Protein AF-A0A235BU46-F1 (afdb_monomer_lite)

InterPro domains:
  IPR017896 4Fe-4S ferredoxin-type, iron-sulphur binding domain [PF12801] (76-110)
  IPR017896 4Fe-4S ferredoxin-type, iron-sulphur binding domain [PF12801] (277-304)

Sequence (315 aa):
MGKRGIAPYRIGQIISTVLLNSYILAYVQGKVLYQGFFKHIPQPVLNCYGGPLAVFACPMGSFQQIIGTHHVPWLVIGMFVVIGAFIGRTTCAWVCPFGLLQDLLQKIPLGPRAKNKKWISFGTITGIAMVALVLLITLVNLAWWKVFLFGCLPFTLLVLYIVIKGKMDMPKRVWGGGFLVAVGLAVFVWAKFGTDYGVVAGVFGMVTLGLTGRKLAAIIGAEAAFFLGMLGPSFNIGPFSGAVLGLLMATIAFGLVVLFDRVIKVSLPSNYLKFFFLILVVCIVAYKTTEPWFCKICPAGTLGAGIPLVLWDPL

Secondary structure (DSSP, 8-state):
----PPPHHHHHHHHHHHHHT--THHHHTT-SS--SGGGGSB-SS---TT-TT--SBPHHHHHHHHHHTT---HHHHHHHHHHHHHTTTHHHHHT-HHHHHHHHHHHS---GGGGT-HHHHHHHHHHHHHHHHHHHHHHHT--HHHHIIIIIHHHHHHHHHHHHH------SEEEHHHHHHHHHHHHHHHHHH-HHHHHHHHHHHHHHHHHH-HHHHHHHHHHHHHHHHHSSS---BTTB-HHHHHHHHHHHHHHHHIIIIIIS--EEEGGGHHHHHIIIIIIIIHHHH-S-HHHHHSHHHIIIIIHHHHHH---

pLDDT: mean 74.74, std 12.16, range [38.5, 91.56]

Organism: NCBI:txid1973747

Structure (mmCIF, N/CA/C/O backbone):
data_AF-A0A235BU46-F1
#
_entry.id   AF-A0A235BU46-F1
#
loop_
_atom_site.group_PDB
_atom_site.id
_atom_site.type_symbol
_atom_site.label_atom_id
_atom_site.label_alt_id
_atom_site.label_comp_id
_atom_site.label_asym_id
_atom_site.label_entity_id
_atom_site.label_seq_id
_atom_site.pdbx_PDB_ins_code
_atom_site.Cartn_x
_atom_site.Cartn_y
_atom_site.Cartn_z
_atom_site.occupancy
_atom_site.B_iso_or_equiv
_atom_site.auth_seq_id
_atom_site.auth_comp_id
_atom_site.auth_asym_id
_atom_site.auth_atom_id
_atom_site.pdbx_PDB_model_num
ATOM 1 N N . MET A 1 1 ? -17.282 -38.040 -0.490 1.00 43.97 1 MET A N 1
ATOM 2 C CA . MET A 1 1 ? -16.885 -36.643 -0.791 1.00 43.97 1 MET A CA 1
ATOM 3 C C . MET A 1 1 ? -16.865 -36.477 -2.305 1.00 43.97 1 MET A C 1
ATOM 5 O O . MET A 1 1 ? -15.938 -36.955 -2.941 1.00 43.97 1 MET A O 1
ATOM 9 N N . GLY A 1 2 ? -17.923 -35.914 -2.900 1.00 43.81 2 GLY A N 1
ATOM 10 C CA . GLY A 1 2 ? -18.004 -35.749 -4.357 1.00 43.81 2 GLY A CA 1
ATOM 11 C C . GLY A 1 2 ? -16.884 -34.842 -4.870 1.00 43.81 2 GLY A C 1
ATOM 12 O O . GLY A 1 2 ? -16.626 -33.796 -4.268 1.00 43.81 2 GLY A O 1
ATOM 13 N N . LYS A 1 3 ? -16.205 -35.252 -5.950 1.00 48.22 3 LYS A N 1
ATOM 14 C CA . LYS A 1 3 ? -15.181 -34.451 -6.635 1.00 48.22 3 LYS A CA 1
ATOM 15 C C . LYS A 1 3 ? -15.815 -33.117 -7.046 1.00 48.22 3 LYS A C 1
ATOM 17 O O . LYS A 1 3 ? -16.563 -33.057 -8.015 1.00 48.22 3 LYS A O 1
ATOM 22 N N . ARG A 1 4 ? -15.563 -32.046 -6.287 1.00 59.38 4 ARG A N 1
ATOM 23 C CA . ARG A 1 4 ? -15.969 -30.694 -6.689 1.00 59.38 4 ARG A CA 1
ATOM 24 C C . ARG A 1 4 ? -15.128 -30.325 -7.907 1.00 59.38 4 ARG A C 1
ATOM 26 O O . ARG A 1 4 ? -13.931 -30.086 -7.760 1.00 59.38 4 ARG A O 1
ATOM 33 N N . GLY A 1 5 ? -15.745 -30.327 -9.089 1.00 63.16 5 GLY A N 1
ATOM 34 C CA . GLY A 1 5 ? -15.114 -29.865 -10.322 1.00 63.16 5 GLY A CA 1
ATOM 35 C C . GLY A 1 5 ? -14.507 -28.471 -10.144 1.00 63.16 5 GLY A C 1
ATOM 36 O O . GLY A 1 5 ? -14.986 -27.654 -9.350 1.00 63.16 5 GLY A O 1
ATOM 37 N N . ILE A 1 6 ? -13.407 -28.210 -10.847 1.00 68.44 6 ILE A N 1
ATOM 38 C CA . ILE A 1 6 ? -12.784 -26.887 -10.858 1.00 68.44 6 ILE A CA 1
ATOM 39 C C . ILE A 1 6 ? -13.762 -25.939 -11.555 1.00 68.44 6 ILE A C 1
ATOM 41 O O . ILE A 1 6 ? -14.153 -26.177 -12.691 1.00 68.44 6 ILE A O 1
ATOM 45 N N . ALA A 1 7 ? -14.187 -24.881 -10.863 1.00 76.62 7 ALA A N 1
ATOM 46 C CA . ALA A 1 7 ? -15.079 -23.892 -11.451 1.00 76.62 7 ALA A CA 1
ATOM 47 C C . ALA A 1 7 ? -14.408 -23.216 -12.669 1.00 76.62 7 ALA A C 1
ATOM 49 O O . ALA A 1 7 ? -13.215 -22.913 -12.595 1.00 76.62 7 ALA A O 1
ATOM 50 N N . PRO A 1 8 ? -15.146 -22.943 -13.759 1.00 77.62 8 PRO A N 1
ATOM 51 C CA . PRO A 1 8 ? -14.575 -22.509 -15.039 1.00 77.62 8 PRO A CA 1
ATOM 52 C C . PRO A 1 8 ? -13.755 -21.212 -14.945 1.00 77.62 8 PRO A C 1
ATOM 54 O O . PRO A 1 8 ? -12.710 -21.097 -15.578 1.00 77.62 8 PRO A O 1
ATOM 57 N N . TYR A 1 9 ? -14.141 -20.279 -14.071 1.00 80.50 9 TYR A N 1
ATOM 58 C CA . TYR A 1 9 ? -13.387 -19.042 -13.842 1.00 80.50 9 TYR A CA 1
ATOM 59 C C . TYR A 1 9 ? -11.979 -19.280 -13.272 1.00 80.50 9 TYR A C 1
ATOM 61 O O . TYR A 1 9 ? -11.064 -18.513 -13.557 1.00 80.50 9 TYR A O 1
ATOM 69 N N . ARG A 1 10 ? -11.764 -20.375 -12.527 1.00 81.88 10 ARG A N 1
ATOM 70 C CA . ARG A 1 10 ? -10.435 -20.737 -12.004 1.00 81.88 10 ARG A CA 1
ATOM 71 C C . ARG A 1 10 ? -9.502 -21.232 -13.098 1.00 81.88 10 ARG A C 1
ATOM 73 O O . ARG A 1 10 ? -8.300 -21.025 -13.005 1.00 81.88 10 ARG A O 1
ATOM 80 N N . ILE A 1 11 ? -10.047 -21.881 -14.126 1.00 83.62 11 ILE A N 1
ATOM 81 C CA . ILE A 1 11 ? -9.264 -22.302 -15.292 1.00 83.62 11 ILE A CA 1
ATOM 82 C C . ILE A 1 11 ? -8.762 -21.050 -16.018 1.00 83.62 11 ILE A C 1
ATOM 84 O O . ILE A 1 11 ? -7.566 -20.939 -16.276 1.00 83.62 11 ILE A O 1
ATOM 88 N N . GLY A 1 12 ? -9.646 -20.066 -16.230 1.00 85.06 12 GLY A N 1
ATOM 89 C CA . GLY A 1 12 ? -9.276 -18.755 -16.775 1.00 85.06 12 GLY A CA 1
ATOM 90 C C . GLY A 1 12 ? -8.194 -18.051 -15.952 1.00 85.06 12 GLY A C 1
ATOM 91 O O . GLY A 1 12 ? -7.191 -17.611 -16.508 1.00 85.06 12 GLY A O 1
ATOM 92 N N . GLN A 1 13 ? -8.335 -18.035 -14.623 1.00 85.31 13 GLN A N 1
ATOM 93 C CA . GLN A 1 13 ? -7.345 -17.446 -13.719 1.00 85.31 13 GLN A CA 1
ATOM 94 C C . GLN A 1 13 ? -5.970 -18.119 -13.826 1.00 85.31 13 GLN A C 1
ATOM 96 O O . GLN A 1 13 ? -4.956 -17.424 -13.854 1.00 85.31 13 GLN A O 1
ATOM 101 N N . ILE A 1 14 ? -5.918 -19.455 -13.876 1.00 85.94 14 ILE A N 1
ATOM 102 C CA . ILE A 1 14 ? -4.661 -20.209 -13.991 1.00 85.94 14 ILE A CA 1
ATOM 103 C C . ILE A 1 14 ? -3.995 -19.915 -15.336 1.00 85.94 14 ILE A C 1
ATOM 105 O O . ILE A 1 14 ? -2.824 -19.540 -15.359 1.00 85.94 14 ILE A O 1
ATOM 109 N N . ILE A 1 15 ? -4.747 -20.018 -16.437 1.00 87.62 15 ILE A N 1
ATOM 110 C CA . ILE A 1 15 ? -4.240 -19.741 -17.789 1.00 87.62 15 ILE A CA 1
ATOM 111 C C . ILE A 1 15 ? -3.708 -18.308 -17.865 1.00 87.62 15 ILE A C 1
ATOM 113 O O . ILE A 1 15 ? -2.576 -18.089 -18.286 1.00 87.62 15 ILE A O 1
ATOM 117 N N . SER A 1 16 ? -4.489 -17.336 -17.393 1.00 85.88 16 SER A N 1
ATOM 118 C CA . SER A 1 16 ? -4.089 -15.932 -17.373 1.00 85.88 16 SER A CA 1
ATOM 119 C C . SER A 1 16 ? -2.855 -15.697 -16.499 1.00 85.88 16 SER A C 1
ATOM 121 O O . SER A 1 16 ? -1.934 -15.003 -16.909 1.00 85.88 16 SER A O 1
ATOM 123 N N . THR A 1 17 ? -2.766 -16.327 -15.325 1.00 85.25 17 THR A N 1
ATOM 124 C CA . THR A 1 17 ? -1.584 -16.205 -14.454 1.00 85.25 17 THR A CA 1
ATOM 125 C C . THR A 1 17 ? -0.318 -16.668 -15.166 1.00 85.25 17 THR A C 1
ATOM 127 O O . THR A 1 17 ? 0.696 -15.977 -15.082 1.00 85.25 17 THR A O 1
ATOM 130 N N . VAL A 1 18 ? -0.388 -17.789 -15.891 1.00 86.25 18 VAL A N 1
ATOM 131 C CA . VAL A 1 18 ? 0.737 -18.317 -16.673 1.00 86.25 18 VAL A CA 1
ATOM 132 C C . VAL A 1 18 ? 1.075 -17.386 -17.834 1.00 86.25 18 VAL A C 1
ATOM 134 O O . VAL A 1 18 ? 2.232 -17.009 -17.973 1.00 86.25 18 VAL A O 1
ATOM 137 N N . LEU A 1 19 ? 0.088 -16.959 -18.627 1.00 86.56 19 LEU A N 1
ATOM 138 C CA . LEU A 1 19 ? 0.310 -16.089 -19.792 1.00 86.56 19 LEU A CA 1
ATOM 139 C C . LEU A 1 19 ? 0.864 -14.712 -19.410 1.00 86.56 19 LEU A C 1
ATOM 141 O O . LEU A 1 19 ? 1.762 -14.190 -20.062 1.00 86.56 19 LEU A O 1
ATOM 145 N N . LEU A 1 20 ? 0.348 -14.115 -18.338 1.00 85.31 20 LEU A N 1
ATOM 146 C CA . LEU A 1 20 ? 0.777 -12.794 -17.885 1.00 85.31 20 LEU A CA 1
ATOM 147 C C . LEU A 1 20 ? 2.164 -12.817 -17.229 1.00 85.31 20 LEU A C 1
ATOM 149 O O . LEU A 1 20 ? 2.806 -11.765 -17.141 1.00 85.31 20 LEU A O 1
ATOM 153 N N . ASN A 1 21 ? 2.613 -13.996 -16.784 1.00 86.38 21 ASN A N 1
ATOM 154 C CA . ASN A 1 21 ? 3.900 -14.226 -16.129 1.00 86.38 21 ASN A CA 1
ATOM 155 C C . ASN A 1 21 ? 4.783 -15.226 -16.901 1.00 86.38 21 ASN A C 1
ATOM 157 O O . ASN A 1 21 ? 5.559 -15.970 -16.304 1.00 86.38 21 ASN A O 1
ATOM 161 N N . SER A 1 22 ? 4.658 -15.284 -18.230 1.00 85.06 22 SER A N 1
ATOM 162 C CA . SER A 1 22 ? 5.329 -16.304 -19.044 1.00 85.06 22 SER A CA 1
ATOM 163 C C . SER A 1 22 ? 6.780 -15.971 -19.407 1.00 85.06 22 SER A C 1
ATOM 165 O O . SER A 1 22 ? 7.407 -16.739 -20.139 1.00 85.06 22 SER A O 1
ATOM 167 N N . TYR A 1 23 ? 7.346 -14.847 -18.944 1.00 82.56 23 TYR A N 1
ATOM 168 C CA . TYR A 1 23 ? 8.709 -14.439 -19.305 1.00 82.56 23 TYR A CA 1
ATOM 169 C C . TYR A 1 23 ? 9.776 -15.192 -18.492 1.00 82.56 23 TYR A C 1
ATOM 171 O O . TYR A 1 23 ? 10.537 -14.621 -17.716 1.00 82.56 23 TYR A O 1
ATOM 179 N N . ILE A 1 24 ? 9.853 -16.508 -18.701 1.00 78.12 24 ILE A N 1
ATOM 180 C CA . ILE A 1 24 ? 10.824 -17.414 -18.059 1.00 78.12 24 ILE A CA 1
ATOM 181 C C . ILE A 1 24 ? 12.266 -17.072 -18.478 1.00 78.12 24 ILE A C 1
ATOM 183 O O . ILE A 1 24 ? 13.216 -17.303 -17.733 1.00 78.12 24 ILE A O 1
ATOM 187 N N . LEU A 1 25 ? 12.429 -16.448 -19.649 1.00 70.44 25 LEU A N 1
ATOM 188 C CA . LEU A 1 25 ? 13.711 -15.963 -20.161 1.00 70.44 25 LEU A CA 1
ATOM 189 C C . LEU A 1 25 ? 14.388 -14.938 -19.237 1.00 70.44 25 LEU A C 1
ATOM 191 O O . LEU A 1 25 ? 15.606 -14.824 -19.309 1.00 70.44 25 LEU A O 1
ATOM 195 N N . ALA A 1 26 ? 13.659 -14.248 -18.347 1.00 71.00 26 ALA A N 1
ATOM 196 C CA . ALA A 1 26 ? 14.283 -13.413 -17.313 1.00 71.00 26 ALA A CA 1
ATOM 197 C C . ALA A 1 26 ? 15.255 -14.217 -16.440 1.00 71.00 26 ALA A C 1
ATOM 199 O O . ALA A 1 26 ? 16.389 -13.802 -16.219 1.00 71.00 26 ALA A O 1
ATOM 200 N N . TYR A 1 27 ? 14.830 -15.406 -16.020 1.00 73.12 27 TYR A N 1
ATOM 201 C CA . TYR A 1 27 ? 15.600 -16.286 -15.151 1.00 73.12 27 TYR A CA 1
ATOM 202 C C . TYR A 1 27 ? 16.693 -17.055 -15.895 1.00 73.12 27 TYR A C 1
ATOM 204 O O . TYR A 1 27 ? 17.762 -17.297 -15.350 1.00 73.12 27 TYR A O 1
ATOM 212 N N . VAL A 1 28 ? 16.469 -17.395 -17.164 1.00 73.12 28 VAL A N 1
ATOM 213 C CA . VAL A 1 28 ? 17.470 -18.121 -17.964 1.00 73.12 28 VAL A CA 1
ATOM 214 C C . VAL A 1 28 ? 18.566 -17.192 -18.501 1.00 73.12 28 VAL A C 1
ATOM 216 O O . VAL A 1 28 ? 19.713 -17.606 -18.618 1.00 73.12 28 VAL A O 1
ATOM 219 N N . GLN A 1 29 ? 18.236 -15.938 -18.830 1.00 69.50 29 GLN A N 1
ATOM 220 C CA . GLN A 1 29 ? 19.171 -14.982 -19.443 1.00 69.50 29 GLN A CA 1
ATOM 221 C C . GLN A 1 29 ? 19.746 -13.955 -18.456 1.00 69.50 29 GLN A C 1
ATOM 223 O O . GLN A 1 29 ? 20.436 -13.038 -18.893 1.00 69.50 29 GLN A O 1
ATOM 228 N N . GLY A 1 30 ? 19.425 -14.051 -17.160 1.00 64.94 30 GLY A N 1
ATOM 229 C CA . GLY A 1 30 ? 19.864 -13.081 -16.147 1.00 64.94 30 GLY A CA 1
ATOM 230 C C . GLY A 1 30 ? 19.351 -11.654 -16.389 1.00 64.94 30 GLY A C 1
ATOM 231 O O . GLY A 1 30 ? 19.971 -10.690 -15.954 1.00 64.94 30 GLY A O 1
ATOM 232 N N . LYS A 1 31 ? 18.241 -11.489 -17.122 1.00 64.69 31 LYS A N 1
ATOM 233 C CA . LYS A 1 31 ? 17.654 -10.173 -17.423 1.00 64.69 31 LYS A CA 1
ATOM 234 C C . LYS A 1 31 ? 16.630 -9.802 -16.357 1.00 64.69 31 LYS A C 1
ATOM 236 O O . LYS A 1 31 ? 15.694 -10.558 -16.117 1.00 64.69 31 LYS A O 1
ATOM 241 N N . VAL A 1 32 ? 16.749 -8.595 -15.804 1.00 69.12 32 VAL A N 1
ATOM 242 C CA . VAL A 1 32 ? 15.912 -8.123 -14.685 1.00 69.12 32 VAL A CA 1
ATOM 243 C C . VAL A 1 32 ? 14.432 -7.967 -15.076 1.00 69.12 32 VAL A C 1
ATOM 245 O O . VAL A 1 32 ? 13.549 -8.333 -14.305 1.00 69.12 32 VAL A O 1
ATOM 248 N N . LEU A 1 33 ? 14.132 -7.428 -16.268 1.00 78.00 33 LEU A N 1
ATOM 249 C CA . LEU A 1 33 ? 12.764 -7.084 -16.691 1.00 78.00 33 LEU A CA 1
ATOM 250 C C . LEU A 1 33 ? 12.549 -7.277 -18.199 1.00 78.00 33 LEU A C 1
ATOM 252 O O . LEU A 1 33 ? 13.422 -6.967 -19.010 1.00 78.00 33 LEU A O 1
ATOM 256 N N . TYR A 1 34 ? 11.347 -7.715 -18.586 1.00 81.62 34 TYR A N 1
ATOM 257 C CA . TYR A 1 34 ? 10.900 -7.693 -19.981 1.00 81.62 34 TYR A CA 1
ATOM 258 C C . TYR A 1 34 ? 10.658 -6.250 -20.454 1.00 81.62 34 TYR A C 1
ATOM 260 O O . TYR A 1 34 ? 9.858 -5.532 -19.856 1.00 81.62 34 TYR A O 1
ATOM 268 N N . GLN A 1 35 ? 11.316 -5.852 -21.546 1.00 81.56 35 GLN A N 1
ATOM 269 C CA . GLN A 1 35 ? 11.231 -4.511 -22.154 1.00 81.56 35 GLN A CA 1
ATOM 270 C C . GLN A 1 35 ? 10.622 -4.537 -23.570 1.00 81.56 35 GLN A C 1
ATOM 272 O O . GLN A 1 35 ? 10.850 -3.636 -24.368 1.00 81.56 35 GLN A O 1
ATOM 277 N N . GLY A 1 36 ? 9.901 -5.602 -23.933 1.00 84.12 36 GLY A N 1
ATOM 278 C CA . GLY A 1 36 ? 9.290 -5.707 -25.261 1.00 84.12 36 GLY A CA 1
ATOM 279 C C . GLY A 1 36 ? 7.939 -4.995 -25.373 1.00 84.12 36 GLY A C 1
ATOM 280 O O . GLY A 1 36 ? 7.418 -4.437 -24.408 1.00 84.12 36 GLY A O 1
ATOM 281 N N . PHE A 1 37 ? 7.330 -5.086 -26.560 1.00 85.69 37 PHE A N 1
ATOM 282 C CA . PHE A 1 37 ? 6.090 -4.385 -26.921 1.00 85.69 37 PHE A CA 1
ATOM 283 C C . PHE A 1 37 ? 4.950 -4.557 -25.899 1.00 85.69 37 PHE A C 1
ATOM 285 O O . PHE A 1 37 ? 4.286 -3.587 -25.534 1.00 85.69 37 PHE A O 1
ATOM 292 N N . PHE A 1 38 ? 4.759 -5.770 -25.368 1.00 84.25 38 PHE A N 1
ATOM 293 C CA . PHE A 1 38 ? 3.682 -6.058 -24.412 1.00 84.25 38 PHE A CA 1
ATOM 294 C C . PHE A 1 38 ? 3.805 -5.297 -23.084 1.00 84.25 38 PHE A C 1
ATOM 296 O O . PHE A 1 38 ? 2.799 -5.111 -22.397 1.00 84.25 38 PHE A O 1
ATOM 303 N N . LYS A 1 39 ? 4.993 -4.784 -22.736 1.00 83.44 39 LYS A N 1
ATOM 304 C CA . LYS A 1 39 ? 5.182 -3.968 -21.532 1.00 83.44 39 LYS A CA 1
ATOM 305 C C . LYS A 1 39 ? 4.597 -2.562 -21.675 1.00 83.44 39 LYS A C 1
ATOM 307 O O . LYS A 1 39 ? 4.288 -1.935 -20.669 1.00 83.44 39 LYS A O 1
ATOM 312 N N . HIS A 1 40 ? 4.382 -2.077 -22.897 1.00 83.38 40 HIS A N 1
ATOM 313 C CA . HIS A 1 40 ? 3.751 -0.775 -23.132 1.00 83.38 40 HIS A CA 1
ATOM 314 C C . HIS A 1 40 ? 2.224 -0.820 -23.023 1.00 83.38 40 HIS A C 1
ATOM 316 O O . HIS A 1 40 ? 1.588 0.227 -22.908 1.00 83.38 40 HIS A O 1
ATOM 322 N N . ILE A 1 41 ? 1.628 -2.016 -23.033 1.00 86.38 41 ILE A N 1
ATOM 323 C CA . ILE A 1 41 ? 0.180 -2.195 -22.966 1.00 86.38 41 ILE A CA 1
ATOM 324 C C . ILE A 1 41 ? -0.211 -2.511 -21.513 1.00 86.38 41 ILE A C 1
ATOM 326 O O . ILE A 1 41 ? 0.100 -3.602 -21.017 1.00 86.38 41 ILE A O 1
ATOM 330 N N . PRO A 1 42 ? -0.884 -1.584 -20.801 1.00 86.31 42 PRO A N 1
ATOM 331 C CA . PRO A 1 42 ? -1.401 -1.867 -19.473 1.00 86.31 42 PRO A CA 1
ATOM 332 C C . PRO A 1 42 ? -2.553 -2.867 -19.580 1.00 86.31 42 PRO A C 1
ATOM 334 O O . PRO A 1 42 ? -3.479 -2.702 -20.372 1.00 86.31 42 PRO A O 1
ATOM 337 N N . GLN A 1 43 ? -2.494 -3.922 -18.777 1.00 86.81 43 GLN A N 1
ATOM 338 C CA . GLN A 1 43 ? -3.534 -4.948 -18.762 1.00 86.81 43 GLN A CA 1
ATOM 339 C C . GLN A 1 43 ? -4.663 -4.600 -17.774 1.00 86.81 43 GLN A C 1
ATOM 341 O O . GLN A 1 43 ? -4.408 -3.946 -16.766 1.00 86.81 43 GLN A O 1
ATOM 346 N N . PRO A 1 44 ? -5.895 -5.103 -17.973 1.00 83.69 44 PRO A N 1
ATOM 347 C CA . PRO A 1 44 ? -7.063 -4.838 -17.118 1.00 83.69 44 PRO A CA 1
ATOM 348 C C . PRO A 1 44 ? -7.000 -5.326 -15.664 1.00 83.69 44 PRO A C 1
ATOM 350 O O . PRO A 1 44 ? -8.041 -5.402 -15.006 1.00 83.69 44 PRO A O 1
ATOM 353 N N . VAL A 1 45 ? -5.847 -5.788 -15.186 1.00 85.12 45 VAL A N 1
ATOM 354 C CA . VAL A 1 45 ? -5.726 -6.549 -13.943 1.00 85.12 45 VAL A CA 1
ATOM 355 C C . VAL A 1 45 ? -4.495 -6.147 -13.146 1.00 85.12 45 VAL A C 1
ATOM 357 O O . VAL A 1 45 ? -3.497 -5.664 -13.676 1.00 85.12 45 VAL A O 1
ATOM 360 N N . LEU A 1 46 ? -4.564 -6.381 -11.838 1.00 78.88 46 LEU A N 1
ATOM 361 C CA . LEU A 1 46 ? -3.446 -6.183 -10.926 1.00 78.88 46 LEU A CA 1
ATOM 362 C C . LEU A 1 46 ? -2.410 -7.293 -11.141 1.00 78.88 46 LEU A C 1
ATOM 364 O O . LEU A 1 46 ? -2.553 -8.396 -10.615 1.00 78.88 46 LEU A O 1
ATOM 368 N N . ASN A 1 47 ? -1.378 -6.984 -11.924 1.00 83.19 47 ASN A N 1
ATOM 369 C CA . ASN A 1 47 ? -0.147 -7.766 -12.021 1.00 83.19 47 ASN A CA 1
ATOM 370 C C . ASN A 1 47 ? 1.037 -6.946 -11.493 1.00 83.19 47 ASN A C 1
ATOM 372 O O . ASN A 1 47 ? 0.932 -5.728 -11.356 1.00 83.19 47 ASN A O 1
ATOM 376 N N . CYS A 1 48 ? 2.170 -7.577 -11.197 1.00 83.38 48 CYS A N 1
ATOM 377 C CA . CYS A 1 48 ? 3.361 -6.836 -10.799 1.00 83.38 48 CYS A CA 1
ATOM 378 C C . CYS A 1 48 ? 4.035 -6.183 -12.019 1.00 83.38 48 CYS A C 1
ATOM 380 O O . CYS A 1 48 ? 4.395 -6.872 -12.968 1.00 83.38 48 CYS A O 1
ATOM 382 N N . TYR A 1 49 ? 4.237 -4.859 -11.999 1.00 77.56 49 TYR A N 1
ATOM 383 C CA . TYR A 1 49 ? 4.992 -4.172 -13.058 1.00 77.56 49 TYR A CA 1
ATOM 384 C C . TYR A 1 49 ? 6.478 -4.561 -13.037 1.00 77.56 49 TYR A C 1
ATOM 386 O O . TYR A 1 49 ? 7.051 -4.828 -14.088 1.00 77.56 49 TYR A O 1
ATOM 394 N N . GLY A 1 50 ? 7.076 -4.633 -11.845 1.00 74.38 50 GLY A N 1
ATOM 395 C CA . GLY A 1 50 ? 8.497 -4.933 -11.644 1.00 74.38 50 GLY A CA 1
ATOM 396 C C . GLY A 1 50 ? 8.832 -6.418 -11.490 1.00 74.38 50 GLY A C 1
ATOM 397 O O . GLY A 1 50 ? 9.937 -6.736 -11.075 1.00 74.38 50 GLY A O 1
ATOM 398 N N . GLY A 1 51 ? 7.889 -7.330 -11.746 1.00 81.00 51 GLY A N 1
ATOM 399 C CA . GLY A 1 51 ? 8.157 -8.762 -11.627 1.00 81.00 51 GLY A CA 1
ATOM 400 C C . GLY A 1 51 ? 8.985 -9.258 -12.818 1.00 81.00 51 GLY A C 1
ATOM 401 O O . GLY A 1 51 ? 8.616 -8.931 -13.951 1.00 81.00 51 GLY A O 1
ATOM 402 N N . PRO A 1 52 ? 10.040 -10.071 -12.613 1.00 79.50 52 PRO A N 1
ATOM 403 C CA . PRO A 1 52 ? 10.888 -10.558 -13.701 1.00 79.50 52 PRO A CA 1
ATOM 404 C C . PRO A 1 52 ? 10.091 -11.405 -14.696 1.00 79.50 52 PRO A C 1
ATOM 406 O O . PRO A 1 52 ? 10.318 -11.330 -15.893 1.00 79.50 52 PRO A O 1
ATOM 409 N N . LEU A 1 53 ? 9.083 -12.141 -14.223 1.00 81.81 53 LEU A N 1
ATOM 410 C CA . LEU A 1 53 ? 8.222 -12.975 -15.060 1.00 81.81 53 LEU A CA 1
ATOM 411 C C . LEU A 1 53 ? 7.153 -12.190 -15.842 1.00 81.81 53 LEU A C 1
ATOM 413 O O . LEU A 1 53 ? 6.552 -12.733 -16.770 1.00 81.81 53 LEU A O 1
ATOM 417 N N . ALA A 1 54 ? 6.881 -10.932 -15.481 1.00 85.00 54 ALA A N 1
ATOM 418 C CA . ALA A 1 54 ? 5.717 -10.198 -15.967 1.00 85.00 54 ALA A CA 1
ATOM 419 C C . ALA A 1 54 ? 5.916 -9.633 -17.384 1.00 85.00 54 ALA A C 1
ATOM 421 O O . ALA A 1 54 ? 6.686 -8.688 -17.591 1.00 85.00 54 ALA A O 1
ATOM 422 N N . VAL A 1 55 ? 5.128 -10.142 -18.336 1.00 85.25 55 VAL A N 1
ATOM 423 C CA . VAL A 1 55 ? 5.152 -9.731 -19.755 1.00 85.25 55 VAL A CA 1
ATOM 424 C C . VAL A 1 55 ? 4.442 -8.389 -19.975 1.00 85.25 55 VAL A C 1
ATOM 426 O O . VAL A 1 55 ? 4.908 -7.545 -20.735 1.00 85.25 55 VAL A O 1
ATOM 429 N N . PHE A 1 56 ? 3.329 -8.171 -19.273 1.00 87.12 56 PHE A N 1
ATOM 430 C CA . PHE A 1 56 ? 2.477 -6.986 -19.417 1.00 87.12 56 PHE A CA 1
ATOM 431 C C . PHE A 1 56 ? 2.664 -5.984 -18.271 1.00 87.12 56 PHE A C 1
ATOM 433 O O . PHE A 1 56 ? 3.084 -6.348 -17.165 1.00 87.12 56 PHE A O 1
ATOM 440 N N . ALA A 1 57 ? 2.300 -4.720 -18.504 1.00 85.69 57 ALA A N 1
ATOM 441 C CA . ALA A 1 57 ? 2.371 -3.675 -17.483 1.00 85.69 57 ALA A CA 1
ATOM 442 C C . ALA A 1 57 ? 1.164 -3.663 -16.537 1.00 85.69 57 ALA A C 1
ATOM 444 O O . ALA A 1 57 ? 0.014 -3.814 -16.943 1.00 85.69 57 ALA A O 1
ATOM 445 N N . CYS A 1 58 ? 1.433 -3.427 -15.250 1.00 88.50 58 CYS A N 1
ATOM 446 C CA . CYS A 1 58 ? 0.389 -3.155 -14.269 1.00 88.50 58 CYS A CA 1
ATOM 447 C C . CYS A 1 58 ? -0.284 -1.812 -14.575 1.00 88.50 58 CYS A C 1
ATOM 449 O O . CYS A 1 58 ? 0.418 -0.802 -14.606 1.00 88.50 58 CYS A O 1
ATOM 451 N N . PRO A 1 59 ? -1.619 -1.748 -14.678 1.00 89.44 59 PRO A N 1
ATOM 452 C CA . PRO A 1 59 ? -2.315 -0.501 -14.957 1.00 89.44 59 PRO A CA 1
ATOM 453 C C . PRO A 1 59 ? -2.124 0.516 -13.825 1.00 89.44 59 PRO A C 1
ATOM 455 O O . PRO A 1 59 ? -1.865 1.685 -14.083 1.00 89.44 59 PRO A O 1
ATOM 458 N N . MET A 1 60 ? -2.147 0.065 -12.565 1.00 88.94 60 MET A N 1
ATOM 459 C CA . MET A 1 60 ? -1.887 0.929 -11.408 1.00 88.94 60 MET A CA 1
ATOM 460 C C . MET A 1 60 ? -0.431 1.388 -11.331 1.00 88.94 60 MET A C 1
ATOM 462 O O . MET A 1 60 ? -0.171 2.535 -10.982 1.00 88.94 60 MET A O 1
ATOM 466 N N . GLY A 1 61 ? 0.517 0.516 -11.680 1.00 87.88 61 GLY A N 1
ATOM 467 C CA . GLY A 1 61 ? 1.932 0.885 -11.727 1.00 87.88 61 GLY A CA 1
ATOM 468 C C . GLY A 1 61 ? 2.210 1.931 -12.801 1.00 87.88 61 GLY A C 1
ATOM 469 O O . GLY A 1 61 ? 2.800 2.964 -12.504 1.00 87.88 61 GLY A O 1
ATOM 470 N N . SER A 1 62 ? 1.708 1.711 -14.018 1.00 88.94 62 SER A N 1
ATOM 471 C CA . SER A 1 62 ? 1.811 2.672 -15.120 1.00 88.94 62 SER A CA 1
ATOM 472 C C . SER A 1 62 ? 1.132 4.000 -14.788 1.00 88.94 62 SER A C 1
ATOM 474 O O . SER A 1 62 ? 1.681 5.052 -15.095 1.00 88.94 62 SER A O 1
ATOM 476 N N . PHE A 1 63 ? -0.022 3.967 -14.112 1.00 91.19 63 PHE A N 1
ATOM 477 C CA . PHE A 1 63 ? -0.694 5.175 -13.632 1.00 91.19 63 PHE A CA 1
ATOM 478 C C . PHE A 1 63 ? 0.216 6.002 -12.718 1.00 91.19 63 PHE A C 1
ATOM 480 O O . PHE A 1 63 ? 0.415 7.189 -12.961 1.00 91.19 63 PHE A O 1
ATOM 487 N N . GLN A 1 64 ? 0.800 5.371 -11.695 1.00 89.81 64 GLN A N 1
ATOM 488 C CA . GLN A 1 64 ? 1.663 6.066 -10.741 1.00 89.81 64 GLN A CA 1
ATOM 489 C C . GLN A 1 64 ? 2.976 6.543 -11.363 1.00 89.81 64 GLN A C 1
ATOM 491 O O . GLN A 1 64 ? 3.425 7.633 -11.029 1.00 89.81 64 GLN A O 1
ATOM 496 N N . GLN A 1 65 ? 3.565 5.771 -12.280 1.00 88.12 65 GLN A N 1
ATOM 497 C CA . GLN A 1 65 ? 4.782 6.163 -12.994 1.00 88.12 65 GLN A CA 1
ATOM 498 C C . GLN A 1 65 ? 4.558 7.442 -13.818 1.00 88.12 65 GLN A C 1
ATOM 500 O O . GLN A 1 65 ? 5.367 8.361 -13.765 1.00 88.12 65 GLN A O 1
ATOM 505 N N . ILE A 1 66 ? 3.441 7.520 -14.550 1.00 90.19 66 ILE A N 1
ATOM 506 C CA . ILE A 1 66 ? 3.112 8.672 -15.406 1.00 90.19 66 ILE A CA 1
ATOM 507 C C . ILE A 1 66 ? 2.711 9.894 -14.563 1.00 90.19 66 ILE A C 1
ATOM 509 O O . ILE A 1 66 ? 3.100 11.018 -14.865 1.00 90.19 66 ILE A O 1
ATOM 513 N N . ILE A 1 67 ? 1.974 9.688 -13.468 1.00 91.38 67 ILE A N 1
ATOM 514 C CA . ILE A 1 67 ? 1.663 10.777 -12.528 1.00 91.38 67 ILE A CA 1
ATOM 515 C C . ILE A 1 67 ? 2.924 11.289 -11.831 1.00 91.38 67 ILE A C 1
ATOM 517 O O . ILE A 1 67 ? 3.031 12.488 -11.576 1.00 91.38 67 ILE A O 1
ATOM 521 N N . GLY A 1 68 ? 3.880 10.402 -11.552 1.00 87.12 68 GLY A N 1
ATOM 522 C CA . GLY A 1 68 ? 5.183 10.758 -11.001 1.00 87.12 68 GLY A CA 1
ATOM 523 C C . GLY A 1 68 ? 6.009 11.637 -11.941 1.00 87.12 68 GLY A C 1
ATOM 524 O O . GLY A 1 68 ? 6.742 12.493 -11.465 1.00 87.12 68 GLY A O 1
ATOM 525 N N . THR A 1 69 ? 5.836 11.515 -13.262 1.00 88.62 69 THR A N 1
ATOM 526 C CA . THR A 1 69 ? 6.435 12.445 -14.237 1.00 88.62 69 THR A CA 1
ATOM 527 C C . THR A 1 69 ? 5.600 13.711 -14.452 1.00 88.62 69 THR A C 1
ATOM 529 O O . THR A 1 69 ? 5.867 14.462 -15.386 1.00 88.62 69 THR A O 1
ATOM 532 N N . HIS A 1 70 ? 4.585 13.962 -13.617 1.00 87.69 70 HIS A N 1
ATOM 533 C CA . HIS A 1 70 ? 3.646 15.088 -13.709 1.00 87.69 70 HIS A CA 1
ATOM 534 C C . HIS A 1 70 ? 2.838 15.152 -15.014 1.00 87.69 70 HIS A C 1
ATOM 536 O O . HIS A 1 70 ? 2.300 16.201 -15.367 1.00 87.69 70 HIS A O 1
ATOM 542 N N . HIS A 1 71 ? 2.702 14.025 -15.713 1.00 90.19 71 HIS A N 1
ATOM 543 C CA . HIS A 1 71 ? 1.858 13.918 -16.897 1.00 90.19 71 HIS A CA 1
ATOM 544 C C . HIS A 1 71 ? 0.519 13.267 -16.545 1.00 90.19 71 HIS A C 1
ATOM 546 O O . HIS A 1 71 ? 0.398 12.480 -15.604 1.00 90.19 71 HIS A O 1
ATOM 552 N N . VAL A 1 72 ? -0.517 13.587 -17.319 1.00 89.94 72 VAL A N 1
ATOM 553 C CA . VAL A 1 72 ? -1.844 12.994 -17.124 1.00 89.94 72 VAL A CA 1
ATOM 554 C C . VAL A 1 72 ? -1.902 11.628 -17.828 1.00 89.94 72 VAL A C 1
ATOM 556 O O . VAL A 1 72 ? -1.698 11.564 -19.043 1.00 89.94 72 VAL A O 1
ATOM 559 N N . PRO A 1 73 ? -2.202 10.520 -17.119 1.00 90.75 73 PRO A N 1
ATOM 560 C CA . PRO A 1 73 ? -2.199 9.171 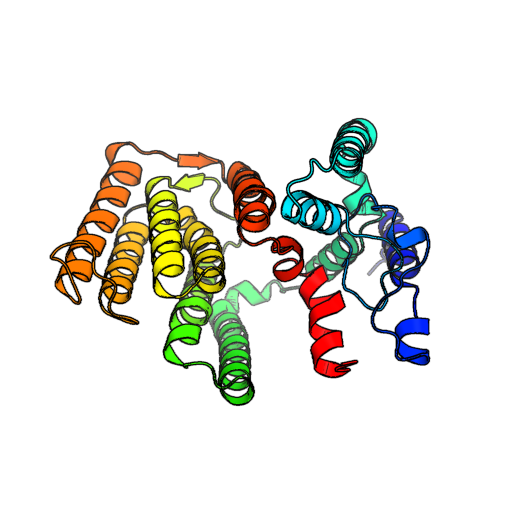-17.688 1.00 90.75 73 PRO A CA 1
ATOM 561 C C . PRO A 1 73 ? -3.491 8.854 -18.459 1.00 90.75 73 PRO A C 1
ATOM 563 O O . PRO A 1 73 ? -4.254 7.963 -18.077 1.00 90.75 73 PRO A O 1
ATOM 566 N N . TRP A 1 74 ? -3.741 9.563 -19.564 1.00 90.38 74 TRP A N 1
ATOM 567 C CA . TRP A 1 74 ? -4.973 9.447 -20.363 1.00 90.38 74 TRP A CA 1
ATOM 568 C C . TRP A 1 74 ? -5.299 8.014 -20.794 1.00 90.38 74 TRP A C 1
ATOM 570 O O . TRP A 1 74 ? -6.438 7.577 -20.646 1.00 90.38 74 TRP A O 1
ATOM 580 N N . LEU A 1 75 ? -4.294 7.262 -21.257 1.00 90.31 75 LEU A N 1
ATOM 581 C CA . LEU A 1 75 ? -4.458 5.868 -21.681 1.00 90.31 75 LEU A CA 1
ATOM 582 C C . LEU A 1 75 ? -4.985 4.985 -20.542 1.00 90.31 75 LEU A C 1
ATOM 584 O O . LEU A 1 75 ? -5.914 4.201 -20.724 1.00 90.31 75 LEU A O 1
ATOM 588 N N . VAL A 1 76 ? -4.402 5.127 -19.352 1.00 90.44 76 VAL A N 1
ATOM 589 C CA . VAL A 1 76 ? -4.742 4.296 -18.195 1.00 90.44 76 VAL A CA 1
ATOM 590 C C . VAL A 1 76 ? -6.103 4.688 -17.620 1.00 90.44 76 VAL A C 1
ATOM 592 O O . VAL A 1 76 ? -6.889 3.812 -17.260 1.00 90.44 76 VAL A O 1
ATOM 595 N N . ILE A 1 77 ? -6.410 5.989 -17.579 1.00 91.56 77 ILE A N 1
ATOM 596 C CA . ILE A 1 77 ? -7.729 6.493 -17.171 1.00 91.56 77 ILE A CA 1
ATOM 597 C C . ILE A 1 77 ? -8.805 5.972 -18.127 1.00 91.56 77 ILE A C 1
ATOM 599 O O . ILE A 1 77 ? -9.784 5.384 -17.670 1.00 91.56 77 ILE A O 1
ATOM 603 N N . GLY A 1 78 ? -8.604 6.124 -19.440 1.00 91.00 78 GLY A N 1
ATOM 604 C CA . GLY A 1 78 ? -9.537 5.640 -20.457 1.00 91.00 78 GLY A CA 1
ATOM 605 C C . GLY A 1 78 ? -9.770 4.136 -20.343 1.00 91.00 78 GLY A C 1
ATOM 606 O O . GLY A 1 78 ? -10.911 3.682 -20.320 1.00 91.00 78 GLY A O 1
ATOM 607 N N . MET A 1 79 ? -8.701 3.365 -20.149 1.00 89.81 79 MET A N 1
ATOM 608 C CA . MET A 1 79 ? -8.794 1.930 -19.906 1.00 89.81 79 MET A CA 1
ATOM 609 C C . MET A 1 79 ? -9.601 1.600 -18.636 1.00 89.81 79 MET A C 1
ATOM 611 O O . MET A 1 79 ? -10.487 0.751 -18.702 1.00 89.81 79 MET A O 1
ATOM 615 N N . PHE A 1 80 ? -9.366 2.258 -17.492 1.00 89.56 80 PHE A N 1
ATOM 616 C CA . PHE A 1 80 ? -10.165 2.015 -16.280 1.00 89.56 80 PHE A CA 1
ATOM 617 C C . PHE A 1 80 ? -11.644 2.376 -16.465 1.00 89.56 80 PHE A C 1
ATOM 619 O O . PHE A 1 80 ? -12.505 1.656 -15.957 1.00 89.56 80 PHE A O 1
ATOM 626 N N . VAL A 1 81 ? -11.944 3.450 -17.201 1.00 90.75 81 VAL A N 1
ATOM 627 C CA . VAL A 1 81 ? -13.320 3.878 -17.495 1.00 90.75 81 VAL A CA 1
ATOM 628 C C . VAL A 1 81 ? -14.023 2.866 -18.396 1.00 90.75 81 VAL A C 1
ATOM 630 O O . VAL A 1 81 ? -15.092 2.379 -18.034 1.00 90.75 81 VAL A O 1
ATOM 633 N N . VAL A 1 82 ? -13.414 2.493 -19.524 1.00 91.00 82 VAL A N 1
ATOM 634 C CA . VAL A 1 82 ? -13.989 1.532 -20.481 1.00 91.00 82 VAL A CA 1
ATOM 635 C C . VAL A 1 82 ? -14.197 0.177 -19.807 1.00 91.00 82 VAL A C 1
ATOM 637 O O . VAL A 1 82 ? -15.293 -0.378 -19.820 1.00 91.00 82 VAL A O 1
ATOM 640 N N . ILE A 1 83 ? -13.174 -0.347 -19.140 1.00 88.75 83 ILE A N 1
ATOM 641 C CA . ILE A 1 83 ? -13.258 -1.664 -18.504 1.00 88.75 83 ILE A CA 1
ATOM 642 C C . ILE A 1 83 ? -14.237 -1.636 -17.334 1.00 88.75 83 ILE A C 1
ATOM 644 O O . ILE A 1 83 ? -15.024 -2.568 -17.179 1.00 88.75 83 ILE A O 1
ATOM 648 N N . GLY A 1 84 ? -14.238 -0.564 -16.541 1.00 86.56 84 GLY A N 1
ATOM 649 C CA . GLY A 1 84 ? -15.192 -0.373 -15.455 1.00 86.56 84 GLY A CA 1
ATOM 650 C C . GLY A 1 84 ? -16.643 -0.311 -15.937 1.00 86.56 84 GLY A C 1
ATOM 651 O O . GLY A 1 84 ? -17.506 -0.895 -15.283 1.00 86.56 84 GLY A O 1
ATOM 652 N N . ALA A 1 85 ? -16.896 0.338 -17.077 1.00 90.75 85 ALA A N 1
ATOM 653 C CA . ALA A 1 85 ? -18.227 0.485 -17.658 1.00 90.75 85 ALA A CA 1
ATOM 654 C C . ALA A 1 85 ? -18.745 -0.809 -18.306 1.00 90.75 85 ALA A C 1
ATOM 656 O O . ALA A 1 85 ? -19.889 -1.186 -18.071 1.00 90.75 85 ALA A O 1
ATOM 657 N N . PHE A 1 86 ? -17.915 -1.498 -19.096 1.00 90.62 86 PHE A N 1
ATOM 658 C CA . PHE A 1 86 ? -18.356 -2.658 -19.882 1.00 90.62 86 PHE A CA 1
ATOM 659 C C . PHE A 1 86 ? -18.167 -3.998 -19.165 1.00 90.62 86 PHE A C 1
ATOM 661 O O . PHE A 1 86 ? -19.022 -4.875 -19.248 1.00 90.62 86 PHE A O 1
ATOM 668 N N . ILE A 1 87 ? -17.040 -4.179 -18.475 1.00 88.44 87 ILE A N 1
ATOM 669 C CA . ILE A 1 87 ? -16.618 -5.482 -17.933 1.00 88.44 87 ILE A CA 1
ATOM 670 C C . ILE A 1 87 ? -16.784 -5.522 -16.403 1.00 88.44 87 ILE A C 1
ATOM 672 O O . ILE A 1 87 ? -17.038 -6.573 -15.798 1.00 88.44 87 ILE A O 1
ATOM 676 N N . GLY A 1 88 ? -16.666 -4.368 -15.746 1.00 85.44 88 GLY A N 1
ATOM 677 C CA . GLY A 1 88 ? -16.800 -4.223 -14.304 1.00 85.44 88 GLY A CA 1
ATOM 678 C C . GLY A 1 88 ? -15.759 -5.046 -13.541 1.00 85.44 88 GLY A C 1
ATOM 679 O O . GLY A 1 88 ? -14.574 -5.051 -13.861 1.00 85.44 88 GLY A O 1
ATOM 680 N N . ARG A 1 89 ? -16.197 -5.760 -12.496 1.00 81.88 89 ARG A N 1
ATOM 681 C CA . ARG A 1 89 ? -15.309 -6.564 -11.628 1.00 81.88 89 ARG A CA 1
ATOM 682 C C . ARG A 1 89 ? -14.995 -7.959 -12.175 1.00 81.88 89 ARG A C 1
ATOM 684 O O . ARG A 1 89 ? -14.277 -8.713 -11.519 1.00 81.88 89 ARG A O 1
ATOM 691 N N . THR A 1 90 ? -15.545 -8.329 -13.331 1.00 83.88 90 THR A N 1
ATOM 692 C CA . THR A 1 90 ? -15.387 -9.688 -13.871 1.00 83.88 90 THR A CA 1
ATOM 693 C C . THR A 1 90 ? -13.954 -9.953 -14.343 1.00 83.88 90 THR A C 1
ATOM 695 O O . THR A 1 90 ? -13.473 -11.074 -14.189 1.00 83.88 90 THR A O 1
ATOM 698 N N . THR A 1 91 ? -13.213 -8.919 -14.764 1.00 82.12 91 THR A N 1
ATOM 699 C CA . THR A 1 91 ? -11.769 -9.008 -15.059 1.00 82.12 91 THR A CA 1
ATOM 700 C C . THR A 1 91 ? -10.970 -9.523 -13.864 1.00 82.12 91 THR A C 1
ATOM 702 O O . THR A 1 91 ? -10.153 -10.434 -14.000 1.00 82.12 91 THR A O 1
ATOM 705 N N . CYS A 1 92 ? -11.244 -8.999 -12.668 1.00 80.56 92 CYS A N 1
ATOM 706 C CA . CYS A 1 92 ? -10.584 -9.431 -11.440 1.00 80.56 92 CYS A CA 1
ATOM 707 C C . CYS A 1 92 ? -10.904 -10.890 -11.084 1.00 80.56 92 CYS A C 1
ATOM 709 O O . CYS A 1 92 ? -10.054 -11.575 -10.524 1.00 80.56 92 CYS A O 1
ATOM 711 N N . ALA A 1 93 ? -12.106 -11.370 -11.415 1.00 78.81 93 ALA A N 1
ATOM 712 C CA . ALA A 1 93 ? -12.529 -12.734 -11.109 1.00 78.81 93 ALA A CA 1
ATOM 713 C C . ALA A 1 93 ? -11.984 -13.777 -12.101 1.00 78.81 93 ALA A C 1
ATOM 715 O O . ALA A 1 93 ? -11.717 -14.900 -11.688 1.00 78.81 93 ALA A O 1
ATOM 716 N N . TRP A 1 94 ? -11.803 -13.429 -13.379 1.00 82.31 94 TRP A N 1
ATOM 717 C CA . TRP A 1 94 ? -11.440 -14.392 -14.431 1.00 82.31 94 TRP A CA 1
ATOM 718 C C . TRP A 1 94 ? -9.991 -14.296 -14.911 1.00 82.31 94 TRP A C 1
ATOM 720 O O . TRP A 1 94 ? -9.433 -15.299 -15.339 1.00 82.31 94 TRP A O 1
ATOM 730 N N . VAL A 1 95 ? -9.384 -13.108 -14.858 1.00 84.06 95 VAL A N 1
ATOM 731 C CA . VAL A 1 95 ? -8.096 -12.825 -15.517 1.00 84.06 95 VAL A CA 1
ATOM 732 C C . VAL A 1 95 ? -7.002 -12.492 -14.499 1.00 84.06 95 VAL A C 1
ATOM 734 O O . VAL A 1 95 ? -5.823 -12.722 -14.753 1.00 84.06 95 VAL A O 1
ATOM 737 N N . CYS A 1 96 ? -7.349 -11.956 -13.328 1.00 84.31 96 CYS A N 1
ATOM 738 C CA . CYS A 1 96 ? -6.345 -11.437 -12.404 1.00 84.31 96 CYS A CA 1
ATOM 739 C C . CYS A 1 96 ? -5.604 -12.553 -11.636 1.00 84.31 96 CYS A C 1
ATOM 741 O O . CYS A 1 96 ? -6.252 -13.329 -10.928 1.00 84.31 96 CYS A O 1
ATOM 743 N N . PRO A 1 97 ? -4.254 -12.579 -11.662 1.00 80.94 97 PRO A N 1
ATOM 744 C CA . PRO A 1 97 ? -3.468 -13.539 -10.882 1.00 80.94 97 PRO A CA 1
ATOM 745 C C . PRO A 1 97 ? -3.635 -13.332 -9.371 1.00 80.94 97 PRO A C 1
ATOM 747 O O . PRO A 1 97 ? -3.647 -14.286 -8.596 1.00 80.94 97 PRO A O 1
ATOM 750 N N . PHE A 1 98 ? -3.856 -12.089 -8.929 1.00 79.25 98 PHE A N 1
ATOM 751 C CA . PHE A 1 98 ? -4.175 -11.812 -7.529 1.00 79.25 98 PHE A CA 1
ATOM 752 C C . PHE A 1 98 ? -5.551 -12.362 -7.120 1.00 79.25 98 PHE A C 1
ATOM 754 O O . PHE A 1 98 ? -5.727 -12.762 -5.972 1.00 79.25 98 PHE A O 1
ATOM 761 N N . GLY A 1 99 ? -6.507 -12.449 -8.052 1.00 79.56 99 GLY A N 1
ATOM 762 C CA . GLY A 1 99 ? -7.788 -13.124 -7.824 1.00 79.56 99 GLY A CA 1
ATOM 763 C C . GLY A 1 99 ? -7.600 -14.614 -7.525 1.00 79.56 99 GLY A C 1
ATOM 764 O O . GLY A 1 99 ? -8.147 -15.112 -6.543 1.00 79.56 99 GLY A O 1
ATOM 765 N N . LEU A 1 100 ? -6.728 -15.290 -8.287 1.00 82.88 100 LEU A N 1
ATOM 766 C CA . LEU A 1 100 ? -6.352 -16.686 -8.030 1.00 82.88 100 LEU A CA 1
ATOM 767 C C . LEU A 1 100 ? -5.737 -16.862 -6.640 1.00 82.88 100 LEU A C 1
ATOM 769 O O . LEU A 1 100 ? -6.079 -17.803 -5.922 1.00 82.88 100 LEU A O 1
ATOM 773 N N . LEU A 1 101 ? -4.845 -15.945 -6.251 1.00 79.50 101 LEU A N 1
ATOM 774 C CA . LEU A 1 101 ? -4.224 -15.967 -4.930 1.00 79.50 101 LEU A CA 1
ATOM 775 C C . LEU A 1 101 ? -5.267 -15.804 -3.819 1.00 79.50 101 LEU A C 1
ATOM 777 O O . LEU A 1 101 ? -5.214 -16.551 -2.849 1.00 79.50 101 LEU A O 1
ATOM 781 N N . GLN A 1 102 ? -6.227 -14.883 -3.957 1.00 77.88 102 GLN A N 1
ATOM 782 C CA . GLN A 1 102 ? -7.318 -14.710 -2.987 1.00 77.88 102 GLN A CA 1
ATOM 783 C C . GLN A 1 102 ? -8.195 -15.961 -2.877 1.00 77.88 102 GLN A C 1
ATOM 785 O O . GLN A 1 102 ? -8.484 -16.407 -1.766 1.00 77.88 102 GLN A O 1
ATOM 790 N N . ASP A 1 103 ? -8.573 -16.557 -4.010 1.00 78.00 103 ASP A N 1
ATOM 791 C CA . ASP A 1 103 ? -9.356 -17.796 -4.054 1.00 78.00 103 ASP A CA 1
ATOM 792 C C . ASP A 1 103 ? -8.606 -18.974 -3.415 1.00 78.00 103 ASP A C 1
ATOM 794 O O . ASP A 1 103 ? -9.214 -19.841 -2.777 1.00 78.00 103 ASP A O 1
ATOM 798 N N . LEU A 1 104 ? -7.281 -19.025 -3.583 1.00 80.06 104 LEU A N 1
ATOM 799 C CA . LEU A 1 104 ? -6.433 -20.021 -2.940 1.00 80.06 104 LEU A CA 1
ATOM 800 C C . LEU A 1 104 ? -6.319 -19.759 -1.435 1.00 80.06 104 LEU A C 1
ATOM 802 O O . LEU A 1 104 ? -6.503 -20.690 -0.654 1.00 80.06 104 LEU A O 1
ATOM 806 N N . LEU A 1 105 ? -6.106 -18.505 -1.025 1.00 72.31 105 LEU A N 1
ATOM 807 C CA . LEU A 1 105 ? -6.039 -18.105 0.383 1.00 72.31 105 LEU A CA 1
ATOM 808 C C . LEU A 1 105 ? -7.347 -18.406 1.118 1.00 72.31 105 LEU A C 1
ATOM 810 O O . LEU A 1 105 ? -7.321 -18.905 2.237 1.00 72.31 105 LEU A O 1
ATOM 814 N N . GLN A 1 106 ? -8.494 -18.166 0.479 1.00 71.94 106 GLN A N 1
ATOM 815 C CA . GLN A 1 106 ? -9.806 -18.464 1.053 1.00 71.94 106 GLN A CA 1
ATOM 816 C C . GLN A 1 106 ? -10.049 -19.973 1.203 1.00 71.94 106 GLN A C 1
ATOM 818 O O . GLN A 1 106 ? -10.809 -20.398 2.076 1.00 71.94 106 GLN A O 1
ATOM 823 N N . LYS A 1 107 ? -9.410 -20.799 0.367 1.00 71.38 107 LYS A N 1
ATOM 824 C CA . LYS A 1 107 ? -9.453 -22.258 0.514 1.00 71.38 107 LYS A CA 1
ATOM 825 C C . LYS A 1 107 ? -8.563 -22.771 1.626 1.00 71.38 107 LYS A C 1
ATOM 827 O O . LYS A 1 107 ? -8.809 -23.900 2.041 1.00 71.38 107 LYS A O 1
ATOM 832 N N . ILE A 1 108 ? -7.563 -22.010 2.081 1.00 66.56 108 ILE A N 1
ATOM 833 C CA . ILE A 1 108 ? -6.762 -22.392 3.245 1.00 66.56 108 ILE A CA 1
ATOM 834 C C . ILE A 1 108 ? -7.738 -22.444 4.422 1.00 66.56 108 ILE A C 1
ATOM 836 O O . ILE A 1 108 ? -8.233 -21.399 4.856 1.00 66.56 108 ILE A O 1
ATOM 840 N N . PRO A 1 109 ? -8.084 -23.642 4.927 1.00 50.50 109 PRO A N 1
ATOM 841 C CA . PRO A 1 109 ? -9.034 -23.739 6.008 1.00 50.50 109 PRO A CA 1
ATOM 842 C C . PRO A 1 109 ? -8.329 -23.227 7.260 1.00 50.50 109 PRO A C 1
ATOM 844 O O . PRO A 1 109 ? -7.619 -23.965 7.942 1.00 50.50 109 PRO A O 1
ATOM 847 N N . LEU A 1 110 ? -8.568 -21.963 7.604 1.00 52.50 110 LEU A N 1
ATOM 848 C CA . LEU A 1 110 ? -8.468 -21.498 8.982 1.00 52.50 110 LEU A CA 1
ATOM 849 C C . LEU A 1 110 ? -9.594 -22.218 9.728 1.00 52.50 110 LEU A C 1
ATOM 851 O O . LEU A 1 110 ? -10.709 -21.715 9.842 1.00 52.50 110 LEU A O 1
ATOM 855 N N . GLY A 1 111 ? -9.353 -23.489 10.055 1.00 38.50 111 GLY A N 1
ATOM 856 C CA . GLY A 1 111 ? -10.410 -24.442 10.363 1.00 38.50 111 GLY A CA 1
ATOM 857 C C . GLY A 1 111 ? -11.315 -23.985 11.514 1.00 38.50 111 GLY A C 1
ATOM 858 O O . GLY A 1 111 ? -10.937 -23.115 12.300 1.00 38.50 111 GLY A O 1
ATOM 859 N N . PRO A 1 112 ? -12.476 -24.635 11.716 1.00 45.62 112 PRO A N 1
ATOM 860 C CA . PRO A 1 112 ? -13.396 -24.350 12.829 1.00 45.62 112 PRO A CA 1
ATOM 861 C C . PRO A 1 112 ? -12.726 -24.347 14.219 1.00 45.62 112 PRO A C 1
ATOM 863 O O . PRO A 1 112 ? -13.227 -23.740 15.163 1.00 45.62 112 PRO A O 1
ATOM 866 N N . ARG A 1 113 ? -11.550 -24.983 14.338 1.00 40.50 113 ARG A N 1
ATOM 867 C CA . ARG A 1 113 ? -10.690 -25.016 15.531 1.00 40.50 113 ARG A CA 1
ATOM 868 C C . ARG A 1 113 ? -9.938 -23.706 15.825 1.00 40.50 113 ARG A C 1
ATOM 870 O O . ARG A 1 113 ? -9.436 -23.554 16.937 1.00 40.50 113 ARG A O 1
ATOM 877 N N . ALA A 1 114 ? -9.923 -22.731 14.913 1.00 48.22 114 ALA A N 1
ATOM 878 C CA . ALA A 1 114 ? -9.400 -21.385 15.170 1.00 48.22 114 ALA A CA 1
ATOM 879 C C . ALA A 1 114 ? -10.230 -20.616 16.220 1.00 48.22 114 ALA A C 1
ATOM 881 O O . ALA A 1 114 ? -9.728 -19.677 16.832 1.00 48.22 114 ALA A O 1
ATOM 882 N N . LYS A 1 115 ? -11.474 -21.041 16.505 1.00 46.06 115 LYS A N 1
ATOM 883 C CA . LYS A 1 115 ? -12.279 -20.474 17.601 1.00 46.06 115 LYS A CA 1
ATOM 884 C C . LYS A 1 115 ? -11.743 -20.809 19.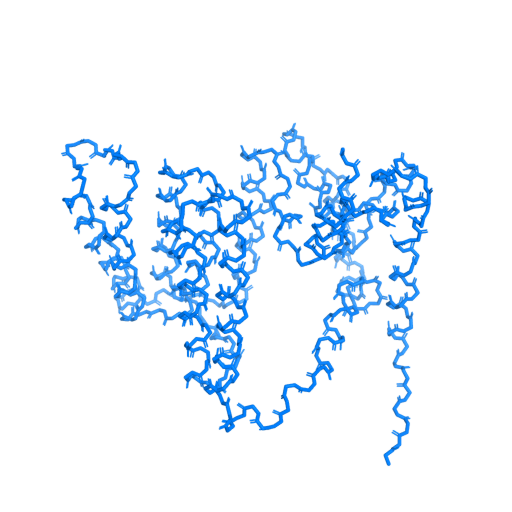001 1.00 46.06 115 LYS A C 1
ATOM 886 O O . LYS A 1 115 ? -11.877 -19.958 19.874 1.00 46.06 115 LYS A O 1
ATOM 891 N N . ASN A 1 116 ? -11.113 -21.976 19.196 1.00 47.84 116 ASN A N 1
ATOM 892 C CA . ASN A 1 116 ? -10.655 -22.448 20.518 1.00 47.84 116 ASN A CA 1
ATOM 893 C C . ASN A 1 116 ? -9.144 -22.301 20.763 1.00 47.84 116 ASN A C 1
ATOM 895 O O . ASN A 1 116 ? -8.714 -22.365 21.907 1.00 47.84 116 ASN A O 1
ATOM 899 N N . LYS A 1 117 ? -8.330 -22.064 19.727 1.00 55.38 117 LYS A N 1
ATOM 900 C CA . LYS A 1 117 ? -6.872 -21.845 19.849 1.00 55.38 117 LYS A CA 1
ATOM 901 C C . LYS A 1 117 ? -6.437 -20.441 19.408 1.00 55.38 117 LYS A C 1
ATOM 903 O O . LYS A 1 117 ? -5.320 -20.244 18.943 1.00 55.38 117 LYS A O 1
ATOM 908 N N . LYS A 1 118 ? -7.324 -19.459 19.589 1.00 56.09 118 LYS A N 1
ATOM 909 C CA . LYS A 1 118 ? -7.131 -18.032 19.278 1.00 56.09 118 LYS A CA 1
ATOM 910 C C . LYS A 1 118 ? -5.773 -17.480 19.737 1.00 56.09 118 LYS A C 1
ATOM 912 O O . LYS A 1 118 ? -5.089 -16.816 18.968 1.00 56.09 118 LYS A O 1
ATOM 917 N N . TRP A 1 119 ? -5.358 -17.831 20.951 1.00 51.97 119 TRP A N 1
ATOM 918 C CA . TRP A 1 119 ? -4.088 -17.408 21.548 1.00 51.97 119 TRP A CA 1
ATOM 919 C C . TRP A 1 119 ? -2.852 -18.102 20.962 1.00 51.97 119 TRP A C 1
ATOM 921 O O . TRP A 1 119 ? -1.793 -17.493 20.896 1.00 51.97 119 TRP A O 1
ATOM 931 N N . ILE A 1 120 ? -2.980 -19.338 20.470 1.00 53.72 120 ILE A N 1
ATOM 932 C CA . ILE A 1 120 ? -1.874 -20.065 19.824 1.00 53.72 120 ILE A CA 1
ATOM 933 C C . ILE A 1 120 ? -1.670 -19.546 18.398 1.00 53.72 120 ILE A C 1
ATOM 935 O O . ILE A 1 120 ? -0.534 -19.362 17.973 1.00 53.72 120 ILE A O 1
ATOM 939 N N . SER A 1 121 ? -2.755 -19.242 17.676 1.00 52.50 121 SER A N 1
ATOM 940 C CA . SER A 1 121 ? -2.686 -18.555 16.379 1.00 52.50 121 SER A CA 1
ATOM 941 C C . SER A 1 121 ? -2.146 -17.128 16.516 1.00 52.50 121 SER A C 1
ATOM 943 O O . SER A 1 121 ? -1.333 -16.714 15.701 1.00 52.50 121 SER A O 1
ATOM 945 N N . PHE A 1 122 ? -2.523 -16.398 17.574 1.00 58.16 122 PHE A N 1
ATOM 946 C CA . PHE A 1 122 ? -1.899 -15.114 17.911 1.00 58.16 122 PHE A CA 1
ATOM 947 C C . PHE A 1 122 ? -0.403 -15.280 18.183 1.00 58.16 122 PHE A C 1
ATOM 949 O O . PHE A 1 122 ? 0.402 -14.606 17.557 1.00 58.16 122 PHE A O 1
ATOM 956 N N . GLY A 1 123 ? -0.021 -16.216 19.055 1.00 55.94 123 GLY A N 1
ATOM 957 C CA . GLY A 1 123 ? 1.379 -16.469 19.394 1.00 55.94 123 GLY A CA 1
ATOM 958 C C . GLY A 1 123 ? 2.229 -16.875 18.188 1.00 55.94 123 GLY A C 1
ATOM 959 O O . GLY A 1 123 ? 3.355 -16.413 18.062 1.00 55.94 123 GLY A O 1
ATOM 960 N N . THR A 1 124 ? 1.688 -17.668 17.261 1.00 54.56 124 THR A N 1
ATOM 961 C CA . THR A 1 124 ? 2.399 -18.061 16.030 1.00 54.56 124 THR A CA 1
ATOM 962 C C . THR A 1 124 ? 2.486 -16.928 15.014 1.00 54.56 124 THR A C 1
ATOM 964 O O . THR A 1 124 ? 3.565 -16.701 14.483 1.00 54.56 124 THR A O 1
ATOM 967 N N . ILE A 1 125 ? 1.412 -16.171 14.768 1.00 58.44 125 ILE A N 1
ATOM 968 C CA . ILE A 1 125 ? 1.446 -15.025 13.840 1.00 58.44 125 ILE A CA 1
ATOM 969 C C . ILE A 1 125 ? 2.367 -13.923 14.378 1.00 58.44 125 ILE A C 1
ATOM 971 O O . ILE A 1 125 ? 3.216 -13.416 13.649 1.00 58.44 125 ILE A O 1
ATOM 975 N N . THR A 1 126 ? 2.239 -13.588 15.661 1.00 58.00 126 THR A N 1
ATOM 976 C CA . THR A 1 126 ? 3.080 -12.597 16.342 1.00 58.00 126 THR A CA 1
ATOM 977 C C . THR A 1 126 ? 4.524 -13.083 16.464 1.00 58.00 126 THR A C 1
ATOM 979 O O . THR A 1 126 ? 5.445 -12.298 16.273 1.00 58.00 126 THR A O 1
ATOM 982 N N . GLY A 1 127 ? 4.738 -14.379 16.698 1.00 60.78 127 GLY A N 1
ATOM 983 C CA . GLY A 1 127 ? 6.062 -15.000 16.708 1.00 60.78 127 GLY A CA 1
ATOM 984 C C . GLY A 1 127 ? 6.746 -14.952 15.342 1.00 60.78 127 GLY A C 1
ATOM 985 O O . GLY A 1 127 ? 7.881 -14.500 15.258 1.00 60.78 127 GLY A O 1
ATOM 986 N N . ILE A 1 128 ? 6.052 -15.325 14.261 1.00 61.16 128 ILE A N 1
ATOM 987 C CA . ILE A 1 128 ? 6.573 -15.230 12.885 1.00 61.16 128 ILE A CA 1
ATOM 988 C C . ILE A 1 128 ? 6.874 -13.770 12.527 1.00 61.16 128 ILE A C 1
ATOM 990 O O . ILE A 1 128 ? 7.933 -13.487 11.973 1.00 61.16 128 ILE A O 1
ATOM 994 N N . ALA A 1 129 ? 5.985 -12.837 12.884 1.00 57.72 129 ALA A N 1
ATOM 995 C CA . ALA A 1 129 ? 6.204 -11.411 12.663 1.00 57.72 129 ALA A CA 1
ATOM 996 C C . ALA A 1 129 ? 7.422 -10.887 13.441 1.00 57.72 129 ALA A C 1
ATOM 998 O O . ALA A 1 129 ? 8.223 -10.155 12.870 1.00 57.72 129 ALA A O 1
ATOM 999 N N . MET A 1 130 ? 7.608 -11.291 14.704 1.00 61.06 130 MET A N 1
ATOM 1000 C CA . MET A 1 130 ? 8.782 -10.917 15.501 1.00 61.06 130 MET A CA 1
ATOM 1001 C C . MET A 1 130 ? 10.073 -11.544 14.973 1.00 61.06 130 MET A C 1
ATOM 1003 O O . MET A 1 130 ? 11.082 -10.854 14.913 1.00 61.06 130 MET A O 1
ATOM 1007 N N . VAL A 1 131 ? 10.062 -12.808 14.545 1.00 65.69 131 VAL A N 1
ATOM 1008 C CA . VAL A 1 131 ? 11.244 -13.460 13.955 1.00 65.69 131 VAL A CA 1
ATOM 1009 C C . VAL A 1 131 ? 11.627 -12.792 12.634 1.00 65.69 131 VAL A C 1
ATOM 1011 O O . VAL A 1 131 ? 12.796 -12.476 12.432 1.00 65.69 131 VAL A O 1
ATOM 1014 N N . ALA A 1 132 ? 10.652 -12.504 11.768 1.00 55.97 132 ALA A N 1
ATOM 1015 C CA . ALA A 1 132 ? 10.882 -11.760 10.532 1.00 55.97 132 ALA A CA 1
ATOM 1016 C C . ALA A 1 132 ? 11.412 -10.342 10.806 1.00 55.97 132 ALA A C 1
ATOM 1018 O O . ALA A 1 132 ? 12.300 -9.873 10.102 1.00 55.97 132 ALA A O 1
ATOM 1019 N N . LEU A 1 133 ? 10.912 -9.678 11.855 1.00 58.59 133 LEU A N 1
ATOM 1020 C CA . LEU A 1 133 ? 11.379 -8.364 12.297 1.00 58.59 133 LEU A CA 1
ATOM 1021 C C . LEU A 1 133 ? 12.824 -8.409 12.801 1.00 58.59 133 LEU A C 1
ATOM 1023 O O . LEU A 1 133 ? 13.623 -7.563 12.416 1.00 58.59 133 LEU A O 1
ATOM 1027 N N . VAL A 1 134 ? 13.157 -9.386 13.650 1.00 66.75 134 VAL A N 1
ATOM 1028 C CA . VAL A 1 134 ? 14.512 -9.577 14.183 1.00 66.75 134 VAL A CA 1
ATOM 1029 C C . VAL A 1 134 ? 15.477 -9.854 13.038 1.00 66.75 134 VAL A C 1
ATOM 1031 O O . VAL A 1 134 ? 16.487 -9.167 12.951 1.00 66.75 134 VAL A O 1
ATOM 1034 N N . LEU A 1 135 ? 15.121 -10.754 12.114 1.00 62.06 135 LEU A N 1
ATOM 1035 C CA . LEU A 1 135 ? 15.907 -11.021 10.907 1.00 62.06 135 LEU A CA 1
ATOM 1036 C C . LEU A 1 135 ? 16.112 -9.756 10.067 1.00 62.06 135 LEU A C 1
ATOM 1038 O O . LEU A 1 135 ? 17.238 -9.464 9.675 1.00 62.06 135 LEU A O 1
ATOM 1042 N N . LEU A 1 136 ? 15.060 -8.967 9.834 1.00 56.31 136 LEU A N 1
ATOM 1043 C CA . LEU A 1 136 ? 15.149 -7.717 9.075 1.00 56.31 136 LEU A CA 1
ATOM 1044 C C . LEU A 1 136 ? 16.044 -6.679 9.776 1.00 56.31 136 LEU A C 1
ATOM 1046 O O . LEU A 1 136 ? 16.839 -6.012 9.123 1.00 56.31 136 LEU A O 1
ATOM 1050 N N . ILE A 1 137 ? 15.947 -6.551 11.101 1.00 63.78 137 ILE A N 1
ATOM 1051 C CA . ILE A 1 137 ? 16.784 -5.641 11.898 1.00 63.78 137 ILE A CA 1
ATOM 1052 C C . ILE A 1 137 ? 18.251 -6.077 11.838 1.00 63.78 137 ILE A C 1
ATOM 1054 O O . ILE A 1 137 ? 19.121 -5.234 11.621 1.00 63.78 137 ILE A O 1
ATOM 1058 N N . THR A 1 138 ? 18.525 -7.377 11.983 1.00 66.19 138 THR A N 1
ATOM 1059 C CA . THR A 1 138 ? 19.893 -7.914 11.944 1.00 66.19 138 THR A CA 1
ATOM 1060 C C . THR A 1 138 ? 20.512 -7.854 10.551 1.00 66.19 138 THR A C 1
ATOM 1062 O O . THR A 1 138 ? 21.709 -7.622 10.442 1.00 66.19 138 THR A O 1
ATOM 1065 N N . LEU A 1 139 ? 19.717 -8.035 9.490 1.00 63.12 139 LEU A N 1
ATOM 1066 C CA . LEU A 1 139 ? 20.209 -8.042 8.108 1.00 63.12 139 LEU A CA 1
ATOM 1067 C C . LEU A 1 139 ? 20.338 -6.632 7.513 1.00 63.12 139 LEU A C 1
ATOM 1069 O O . LEU A 1 139 ? 21.247 -6.389 6.729 1.00 63.12 139 LEU A O 1
ATOM 1073 N N . VAL A 1 140 ? 19.449 -5.700 7.876 1.00 60.72 140 VAL A N 1
ATOM 1074 C CA . VAL A 1 140 ? 19.362 -4.359 7.254 1.00 60.72 140 VAL A CA 1
ATOM 1075 C C . VAL A 1 140 ? 19.941 -3.258 8.161 1.00 60.72 140 VAL A C 1
ATOM 1077 O O . VAL A 1 140 ? 19.956 -2.087 7.794 1.00 60.72 140 VAL A O 1
ATOM 1080 N N . ASN A 1 141 ? 20.442 -3.612 9.352 1.00 60.38 141 ASN A N 1
ATOM 1081 C CA . ASN A 1 141 ? 21.041 -2.687 10.326 1.00 60.38 141 ASN A CA 1
ATOM 1082 C C . ASN A 1 141 ? 20.129 -1.479 10.652 1.00 60.38 141 ASN A C 1
ATOM 1084 O O . ASN A 1 141 ? 20.567 -0.346 10.863 1.00 60.38 141 ASN A O 1
ATOM 1088 N N . LEU A 1 142 ? 18.814 -1.720 10.648 1.00 57.91 142 LEU A N 1
ATOM 1089 C CA . LEU A 1 142 ? 17.799 -0.716 10.950 1.00 57.91 142 LEU A CA 1
ATOM 1090 C C . LEU A 1 142 ? 17.733 -0.479 12.460 1.00 57.91 142 LEU A C 1
ATOM 1092 O O . LEU A 1 142 ? 17.795 -1.414 13.255 1.00 57.91 142 LEU A O 1
ATOM 1096 N N . ALA A 1 143 ? 17.519 0.772 12.874 1.00 66.00 143 ALA A N 1
ATOM 1097 C CA . ALA A 1 143 ? 17.314 1.100 14.282 1.00 66.00 143 ALA A CA 1
ATOM 1098 C C . ALA A 1 143 ? 16.095 0.339 14.841 1.00 66.00 143 ALA A C 1
ATOM 1100 O O . ALA A 1 143 ? 14.950 0.681 14.530 1.00 66.00 143 ALA A O 1
ATOM 1101 N N . TRP A 1 144 ? 16.350 -0.670 15.682 1.00 55.69 144 TRP A N 1
ATOM 1102 C CA . TRP A 1 144 ? 15.365 -1.626 16.212 1.00 55.69 144 TRP A CA 1
ATOM 1103 C C . TRP A 1 144 ? 14.099 -0.959 16.773 1.00 55.69 144 TRP A C 1
ATOM 1105 O O . TRP A 1 144 ? 12.979 -1.384 16.492 1.00 55.69 144 TRP A O 1
ATOM 1115 N N . TRP A 1 145 ? 14.282 0.157 17.479 1.00 57.00 145 TRP A N 1
ATOM 1116 C CA . TRP A 1 145 ? 13.226 1.000 18.035 1.00 57.00 145 TRP A CA 1
ATOM 1117 C C . TRP A 1 145 ? 12.240 1.506 16.960 1.00 57.00 145 TRP A C 1
ATOM 1119 O O . TRP A 1 145 ? 11.028 1.403 17.148 1.00 57.00 145 TRP A O 1
ATOM 1129 N N . LYS A 1 146 ? 12.724 1.973 15.796 1.00 56.94 146 LYS A N 1
ATOM 1130 C CA . LYS A 1 146 ? 11.869 2.510 14.717 1.00 56.94 146 LYS A CA 1
ATOM 1131 C C . LYS A 1 146 ? 11.002 1.409 14.100 1.00 56.94 146 LYS A C 1
ATOM 1133 O O . LYS A 1 146 ? 9.804 1.593 13.908 1.00 56.94 146 LYS A O 1
ATOM 1138 N N . VAL A 1 147 ? 11.592 0.249 13.825 1.00 55.66 147 VAL A N 1
ATOM 1139 C CA . VAL A 1 147 ? 10.885 -0.880 13.196 1.00 55.66 147 VAL A CA 1
ATOM 1140 C C . VAL A 1 147 ? 9.850 -1.482 14.159 1.00 55.66 147 VAL A C 1
ATOM 1142 O O . VAL A 1 147 ? 8.748 -1.862 13.753 1.00 55.66 147 VAL A O 1
ATOM 1145 N N . PHE A 1 148 ? 10.168 -1.507 15.455 1.00 61.91 148 PHE A N 1
ATOM 1146 C CA . PHE A 1 148 ? 9.268 -2.009 16.486 1.00 61.91 148 PHE A CA 1
ATOM 1147 C C . PHE A 1 148 ? 7.998 -1.153 16.634 1.00 61.91 148 PHE A C 1
ATOM 1149 O O . PHE A 1 148 ? 6.903 -1.715 16.602 1.00 61.91 148 PHE A O 1
ATOM 1156 N N . LEU A 1 149 ? 8.098 0.181 16.720 1.00 58.78 149 LEU A N 1
ATOM 1157 C CA . LEU A 1 149 ? 6.904 1.031 16.905 1.00 58.78 149 LEU A CA 1
ATOM 1158 C C . LEU A 1 149 ? 6.083 1.236 15.647 1.00 58.78 149 LEU A C 1
ATOM 1160 O O . LEU A 1 149 ? 4.864 1.328 15.738 1.00 58.78 149 LEU A O 1
ATOM 1164 N N . PHE A 1 150 ? 6.732 1.387 14.492 1.00 54.25 150 PHE A N 1
ATOM 1165 C CA . PHE A 1 150 ? 6.024 1.729 13.258 1.00 54.25 150 PHE A CA 1
ATOM 1166 C C . PHE A 1 150 ? 5.518 0.496 12.508 1.00 54.25 150 PHE A C 1
ATOM 1168 O O . PHE A 1 150 ? 4.624 0.624 11.675 1.00 54.25 150 PHE A O 1
ATOM 1175 N N . GLY A 1 151 ? 6.053 -0.691 12.812 1.00 56.69 151 GLY A N 1
ATOM 1176 C CA . GLY A 1 151 ? 5.657 -1.950 12.183 1.00 56.69 151 GLY A CA 1
ATOM 1177 C C . GLY A 1 151 ? 5.029 -2.937 13.162 1.00 56.69 151 GLY A C 1
ATOM 1178 O O . GLY A 1 151 ? 3.834 -3.227 13.091 1.00 56.69 151 GLY A O 1
ATOM 1179 N N . CYS A 1 152 ? 5.838 -3.479 14.075 1.00 56.62 152 CYS A N 1
ATOM 1180 C CA . CYS A 1 152 ? 5.457 -4.667 14.843 1.00 56.62 152 CYS A CA 1
ATOM 1181 C C . CYS A 1 152 ? 4.383 -4.388 15.903 1.00 56.62 152 CYS A C 1
ATOM 1183 O O . CYS A 1 152 ? 3.407 -5.128 15.998 1.00 56.62 152 CYS A O 1
ATOM 1185 N N . LEU A 1 153 ? 4.514 -3.310 16.676 1.00 60.59 153 LEU A N 1
ATOM 1186 C CA . LEU A 1 153 ? 3.572 -2.955 17.739 1.00 60.59 153 LEU A CA 1
ATOM 1187 C C . LEU A 1 153 ? 2.136 -2.697 17.219 1.00 60.59 153 LEU A C 1
ATOM 1189 O O . LEU A 1 153 ? 1.209 -3.343 17.705 1.00 60.59 153 LEU A O 1
ATOM 1193 N N . PRO A 1 154 ? 1.892 -1.840 16.205 1.00 58.00 154 PRO A N 1
ATOM 1194 C CA . PRO A 1 154 ? 0.538 -1.610 15.699 1.00 58.00 154 PRO A CA 1
ATOM 1195 C C . PRO A 1 154 ? -0.046 -2.853 15.022 1.00 58.00 154 PRO A C 1
ATOM 1197 O O . PRO A 1 154 ? -1.240 -3.120 15.163 1.00 58.00 154 PRO A O 1
ATOM 1200 N N . PHE A 1 155 ? 0.781 -3.649 14.335 1.00 56.41 155 PHE A N 1
ATOM 1201 C CA . PHE A 1 155 ? 0.354 -4.916 13.744 1.00 56.41 155 PHE A CA 1
ATOM 1202 C C . PHE A 1 155 ? -0.051 -5.935 14.818 1.00 56.41 155 PHE A C 1
ATOM 1204 O O . PHE A 1 155 ? -1.131 -6.515 14.749 1.00 56.41 155 PHE A O 1
ATOM 1211 N N . THR A 1 156 ? 0.767 -6.118 15.853 1.00 58.59 156 THR A N 1
ATOM 1212 C CA . THR A 1 156 ? 0.480 -7.053 16.951 1.00 58.59 156 THR A CA 1
ATOM 1213 C C . THR A 1 156 ? -0.714 -6.613 17.789 1.00 58.59 156 THR A C 1
ATOM 1215 O O . THR A 1 156 ? -1.550 -7.453 18.114 1.00 58.59 156 THR A O 1
ATOM 1218 N N . LEU A 1 157 ? -0.881 -5.314 18.054 1.00 60.34 157 LEU A N 1
ATOM 1219 C CA . LEU A 1 157 ? -2.078 -4.770 18.707 1.00 60.34 157 LEU A CA 1
ATOM 1220 C C . LEU A 1 157 ? -3.343 -4.969 17.857 1.00 60.34 157 LEU A C 1
ATOM 1222 O O . LEU A 1 157 ? -4.392 -5.332 18.394 1.00 60.34 157 LEU A O 1
ATOM 1226 N N . LEU A 1 158 ? -3.253 -4.796 16.533 1.00 58.53 158 LEU A N 1
ATOM 1227 C CA . LEU A 1 158 ? -4.354 -5.065 15.603 1.00 58.53 158 LEU A CA 1
ATOM 1228 C C . LEU A 1 158 ? -4.735 -6.553 15.608 1.00 58.53 158 LEU A C 1
ATOM 1230 O O . LEU A 1 158 ? -5.912 -6.887 15.752 1.00 58.53 158 LEU A O 1
ATOM 1234 N N . VAL A 1 159 ? -3.756 -7.454 15.481 1.00 57.34 159 VAL A N 1
ATOM 1235 C CA . VAL A 1 159 ? -4.002 -8.904 15.505 1.00 57.34 159 VAL A CA 1
ATOM 1236 C C . VAL A 1 159 ? -4.554 -9.323 16.874 1.00 57.34 159 VAL A C 1
ATOM 1238 O O . VAL A 1 159 ? -5.524 -10.077 16.923 1.00 57.34 159 VAL A O 1
ATOM 1241 N N . LEU A 1 160 ? -4.038 -8.777 17.981 1.00 58.19 160 LEU A N 1
ATOM 1242 C CA . LEU A 1 160 ? -4.551 -9.021 19.335 1.00 58.19 160 LEU A CA 1
ATOM 1243 C C . LEU A 1 160 ? -6.014 -8.572 19.465 1.00 58.19 160 LEU A C 1
ATOM 1245 O O . LEU A 1 160 ? -6.853 -9.328 19.958 1.00 58.19 160 LEU A O 1
ATOM 1249 N N . TYR A 1 161 ? -6.355 -7.386 18.953 1.00 59.66 161 TYR A N 1
ATOM 1250 C CA . TYR A 1 161 ? -7.728 -6.878 18.928 1.00 59.66 161 TYR A CA 1
ATOM 1251 C C . TYR A 1 161 ? -8.672 -7.790 18.125 1.00 59.66 161 TYR A C 1
ATOM 1253 O O . TYR A 1 161 ? -9.772 -8.110 18.591 1.00 59.66 161 TYR A O 1
ATOM 1261 N N . ILE A 1 162 ? -8.240 -8.257 16.947 1.00 54.41 162 ILE A N 1
ATOM 1262 C CA . ILE A 1 162 ? -9.000 -9.188 16.092 1.00 54.41 162 ILE A CA 1
ATOM 1263 C C . ILE A 1 162 ? -9.232 -10.524 16.815 1.00 54.41 162 ILE A C 1
ATOM 1265 O O . ILE A 1 162 ? -10.345 -11.063 16.806 1.00 54.41 162 ILE A O 1
ATOM 1269 N N . VAL A 1 163 ? -8.202 -11.037 17.489 1.00 55.34 163 VAL A N 1
ATOM 1270 C CA . VAL A 1 163 ? -8.238 -12.290 18.253 1.00 55.34 163 VAL A CA 1
ATOM 1271 C C . VAL A 1 163 ? -9.207 -12.181 19.438 1.00 55.34 163 VAL A C 1
ATOM 1273 O O . VAL A 1 163 ? -10.052 -13.069 19.612 1.00 55.34 163 VAL A O 1
ATOM 1276 N N . ILE A 1 164 ? -9.172 -11.072 20.189 1.00 55.53 164 ILE A N 1
ATOM 1277 C CA . ILE A 1 164 ? -10.091 -10.791 21.308 1.00 55.53 164 ILE A CA 1
ATOM 1278 C C . ILE A 1 164 ? -11.543 -10.690 20.813 1.00 55.53 164 ILE A C 1
ATOM 1280 O O . ILE A 1 164 ? -12.441 -11.315 21.381 1.00 55.53 164 ILE A O 1
ATOM 1284 N N . LYS A 1 165 ? -11.793 -9.956 19.720 1.00 54.09 165 LYS A N 1
ATOM 1285 C CA . LYS A 1 165 ? -13.146 -9.755 19.167 1.00 54.09 165 LYS A CA 1
ATOM 1286 C C . LYS A 1 165 ? -13.721 -10.995 18.482 1.00 54.09 165 LYS A C 1
ATOM 1288 O O . LYS A 1 165 ? -14.941 -11.118 18.384 1.00 54.09 165 LYS A O 1
ATOM 1293 N N . GLY A 1 166 ? -12.882 -11.922 18.012 1.00 48.66 166 GLY A N 1
ATOM 1294 C CA . GLY A 1 166 ? -13.314 -13.206 17.451 1.00 48.66 166 GLY A CA 1
ATOM 1295 C C . GLY A 1 166 ? -14.155 -13.124 16.173 1.00 48.66 166 GLY A C 1
ATOM 1296 O O . GLY A 1 166 ? -14.731 -14.135 15.773 1.00 48.66 166 GLY A O 1
ATOM 1297 N N . LYS A 1 167 ? -14.238 -11.944 15.556 1.00 46.81 167 LYS A N 1
ATOM 1298 C CA . LYS A 1 167 ? -14.890 -11.688 14.273 1.00 46.81 167 LYS A CA 1
ATOM 1299 C C . LYS A 1 167 ? -13.892 -10.927 13.407 1.00 46.81 167 LYS A C 1
ATOM 1301 O O . LYS A 1 167 ? -13.469 -9.843 13.793 1.00 46.81 167 LYS A O 1
ATOM 1306 N N . MET A 1 168 ? -13.535 -11.491 12.252 1.00 49.06 168 MET A N 1
ATOM 1307 C CA . MET A 1 168 ? -12.812 -10.770 11.190 1.00 49.06 168 MET A CA 1
ATOM 1308 C C . MET A 1 168 ? -13.760 -9.905 10.343 1.00 49.06 168 MET A C 1
ATOM 1310 O O . MET A 1 168 ? -13.378 -9.403 9.291 1.00 49.06 168 MET A O 1
ATOM 1314 N N . ASP A 1 169 ? -15.003 -9.723 10.794 1.00 52.50 169 ASP A N 1
ATOM 1315 C CA . ASP A 1 169 ? -15.925 -8.791 10.169 1.00 52.50 169 ASP A CA 1
ATOM 1316 C C . ASP A 1 169 ? -15.445 -7.377 10.491 1.00 52.50 169 ASP A C 1
ATOM 1318 O O . ASP A 1 169 ? -15.534 -6.922 11.637 1.00 52.50 169 ASP A O 1
ATOM 1322 N N . MET A 1 170 ? -14.915 -6.686 9.480 1.00 56.28 170 MET A N 1
ATOM 1323 C CA . MET A 1 170 ? -14.540 -5.283 9.624 1.00 56.28 170 MET A CA 1
ATOM 1324 C C . MET A 1 170 ? -15.740 -4.489 10.158 1.00 56.28 170 MET A C 1
ATOM 1326 O O . MET A 1 170 ? -16.867 -4.683 9.680 1.00 56.28 170 MET A O 1
ATOM 1330 N N . PRO A 1 171 ? -15.544 -3.600 11.151 1.00 64.38 171 PRO A N 1
ATOM 1331 C CA . PRO A 1 171 ? -16.640 -2.793 11.653 1.00 64.38 171 PRO A CA 1
ATOM 1332 C C . PRO A 1 171 ? -17.244 -2.002 10.491 1.00 64.38 171 PRO A C 1
ATOM 1334 O O . PRO A 1 171 ? -16.544 -1.376 9.699 1.00 64.38 171 PRO A O 1
ATOM 1337 N N . LYS A 1 172 ? -18.577 -2.036 10.381 1.00 70.19 172 LYS A N 1
ATOM 1338 C CA . LYS A 1 172 ? -19.314 -1.432 9.255 1.00 70.19 172 LYS A CA 1
ATOM 1339 C C . LYS A 1 172 ? -19.071 0.078 9.118 1.00 70.19 172 LYS A C 1
ATOM 1341 O O . LYS A 1 172 ? -19.344 0.651 8.063 1.00 70.19 172 LYS A O 1
ATOM 1346 N N . ARG A 1 173 ? -18.585 0.722 10.183 1.00 75.25 173 ARG A N 1
ATOM 1347 C CA . ARG A 1 173 ? -18.328 2.158 10.262 1.00 75.25 173 ARG A CA 1
ATOM 1348 C C . ARG A 1 173 ? -16.915 2.427 10.761 1.00 75.25 173 ARG A C 1
ATOM 1350 O O . ARG A 1 173 ? -16.446 1.753 11.674 1.00 75.25 173 ARG A O 1
ATOM 1357 N N . VAL A 1 174 ? -16.301 3.437 10.167 1.00 79.94 174 VAL A N 1
ATOM 1358 C CA . VAL A 1 174 ? -15.022 4.025 10.560 1.00 79.94 174 VAL A CA 1
ATOM 1359 C C . VAL A 1 174 ? -15.333 5.314 11.307 1.00 79.94 174 VAL A C 1
ATOM 1361 O O . VAL A 1 174 ? -16.191 6.089 10.877 1.00 79.94 174 VAL A O 1
ATOM 1364 N N . TRP A 1 175 ? -14.672 5.524 12.435 1.00 83.12 175 TRP A N 1
ATOM 1365 C CA . TRP A 1 175 ? -14.856 6.708 13.264 1.00 83.12 175 TRP A CA 1
ATOM 1366 C C . TRP A 1 175 ? -13.964 7.854 12.780 1.00 83.12 175 TRP A C 1
ATOM 1368 O O . TRP A 1 175 ? -12.772 7.657 12.532 1.00 83.12 175 TRP A O 1
ATOM 1378 N N . GLY A 1 176 ? -14.556 9.038 12.602 1.00 83.62 176 GLY A N 1
ATOM 1379 C CA . GLY A 1 176 ? -13.886 10.186 11.991 1.00 83.62 176 GLY A CA 1
ATOM 1380 C C . GLY A 1 176 ? -12.740 10.740 12.836 1.00 83.62 176 GLY A C 1
ATOM 1381 O O . GLY A 1 176 ? -11.697 11.081 12.290 1.00 83.62 176 GLY A O 1
ATOM 1382 N N . GLY A 1 177 ? -12.888 10.773 14.159 1.00 84.88 177 GLY A N 1
ATOM 1383 C CA . GLY A 1 177 ? -11.869 11.273 15.079 1.00 84.88 177 GLY A CA 1
ATOM 1384 C C . GLY A 1 177 ? -10.618 10.402 15.087 1.00 84.88 177 GLY A C 1
ATOM 1385 O O . GLY A 1 177 ? -9.519 10.911 14.878 1.00 84.88 177 GLY A O 1
ATOM 1386 N N . GLY A 1 178 ? -10.776 9.083 15.244 1.00 83.44 178 GLY A N 1
ATOM 1387 C CA . GLY A 1 178 ? -9.649 8.145 15.152 1.00 83.44 178 GLY A CA 1
ATOM 1388 C C . GLY A 1 178 ? -8.936 8.205 13.795 1.00 83.44 178 GLY A C 1
ATOM 1389 O O . GLY A 1 178 ? -7.709 8.168 13.729 1.00 83.44 178 GLY A O 1
ATOM 1390 N N . PHE A 1 179 ? -9.696 8.371 12.711 1.00 83.50 179 PHE A N 1
ATOM 1391 C CA . PHE A 1 179 ? -9.148 8.534 11.367 1.00 83.50 179 PHE A CA 1
ATOM 1392 C C . PHE A 1 179 ? -8.355 9.842 11.192 1.00 83.50 179 PHE A C 1
ATOM 1394 O O . PHE A 1 179 ? -7.247 9.817 10.661 1.00 83.50 179 PHE A O 1
ATOM 1401 N N . LEU A 1 180 ? -8.878 10.976 11.669 1.00 86.94 180 LEU A N 1
ATOM 1402 C CA . LEU A 1 180 ? -8.192 12.273 11.599 1.00 86.94 180 LEU A CA 1
ATOM 1403 C C . LEU A 1 180 ? -6.889 12.272 12.399 1.00 86.94 180 LEU A C 1
ATOM 1405 O O . LEU A 1 180 ? -5.866 12.747 11.906 1.00 86.94 180 LEU A O 1
ATOM 1409 N N . VAL A 1 181 ? -6.905 11.691 13.602 1.00 86.94 181 VAL A N 1
ATOM 1410 C CA . VAL A 1 181 ? -5.689 11.546 14.411 1.00 86.94 181 VAL A CA 1
ATOM 1411 C C . VAL A 1 181 ? -4.663 10.672 13.701 1.00 86.94 181 VAL A C 1
ATOM 1413 O O . VAL A 1 181 ? -3.495 11.041 13.657 1.00 86.94 181 VAL A O 1
ATOM 1416 N N . ALA A 1 182 ? -5.076 9.571 13.070 1.00 84.25 182 ALA A N 1
ATOM 1417 C CA . ALA A 1 182 ? -4.158 8.749 12.291 1.00 84.25 182 ALA A CA 1
ATOM 1418 C C . ALA A 1 182 ? -3.478 9.517 11.148 1.00 84.25 182 ALA A C 1
ATOM 1420 O O . ALA A 1 182 ? -2.269 9.386 10.970 1.00 84.25 182 ALA A O 1
ATOM 1421 N N . VAL A 1 183 ? -4.230 10.328 10.396 1.00 84.50 183 VAL A N 1
ATOM 1422 C CA . VAL A 1 183 ? -3.669 11.171 9.326 1.00 84.50 183 VAL A CA 1
ATOM 1423 C C . VAL A 1 183 ? -2.709 12.214 9.903 1.00 84.50 183 VAL A C 1
ATOM 1425 O O . VAL A 1 183 ? -1.615 12.389 9.371 1.00 84.50 183 VAL A O 1
ATOM 1428 N N . GLY A 1 184 ? -3.071 12.862 11.013 1.00 86.56 184 GLY A N 1
ATOM 1429 C CA . GLY A 1 184 ? -2.200 13.827 11.690 1.00 86.56 184 GLY A CA 1
ATOM 1430 C C . GLY A 1 184 ? -0.879 13.204 12.151 1.00 86.56 184 GLY A C 1
ATOM 1431 O O . GLY A 1 184 ? 0.192 13.741 11.868 1.00 86.56 184 GLY A O 1
ATOM 1432 N N . LEU A 1 185 ? -0.942 12.028 12.783 1.00 83.44 185 LEU A N 1
ATOM 1433 C CA . LEU A 1 185 ? 0.246 11.274 13.190 1.00 83.44 185 LEU A CA 1
ATOM 1434 C C . LEU A 1 185 ? 1.087 10.846 11.983 1.00 83.44 185 LEU A C 1
ATOM 1436 O O . LEU A 1 185 ? 2.308 10.942 12.037 1.00 83.44 185 LEU A O 1
ATOM 1440 N N . ALA A 1 186 ? 0.461 10.437 10.878 1.00 83.00 186 ALA A N 1
ATOM 1441 C CA . ALA A 1 186 ? 1.159 10.079 9.643 1.00 83.00 186 ALA A CA 1
ATOM 1442 C C . ALA A 1 186 ? 1.974 11.242 9.069 1.00 83.00 186 ALA A C 1
ATOM 1444 O O . ALA A 1 186 ? 3.141 11.072 8.721 1.00 83.00 186 ALA A O 1
ATOM 1445 N N . VAL A 1 187 ? 1.368 12.431 8.997 1.00 84.56 187 VAL A N 1
ATOM 1446 C CA . VAL A 1 187 ? 2.032 13.655 8.524 1.00 84.56 187 VAL A CA 1
ATOM 1447 C C . VAL A 1 187 ? 3.179 14.034 9.457 1.00 84.56 187 VAL A C 1
ATOM 1449 O O . VAL A 1 187 ? 4.250 14.422 8.996 1.00 84.56 187 VAL A O 1
ATOM 1452 N N . PHE A 1 188 ? 2.993 13.867 10.764 1.00 83.44 188 PHE A N 1
ATOM 1453 C CA . PHE A 1 188 ? 4.049 14.129 11.733 1.00 83.44 188 PHE A CA 1
ATOM 1454 C C . PHE A 1 188 ? 5.228 13.152 11.589 1.00 83.44 188 PHE A C 1
ATOM 1456 O O . PHE A 1 188 ? 6.388 13.564 11.581 1.00 83.44 188 PHE A O 1
ATOM 1463 N N . VAL A 1 189 ? 4.947 11.859 11.404 1.00 82.19 189 VAL A N 1
ATOM 1464 C CA . VAL A 1 189 ? 5.973 10.840 11.133 1.00 82.19 189 VAL A CA 1
ATOM 1465 C C . VAL A 1 189 ? 6.683 11.123 9.812 1.00 82.19 189 VAL A C 1
ATOM 1467 O O . VAL A 1 189 ? 7.905 11.002 9.759 1.00 82.19 189 VAL A O 1
ATOM 1470 N N . TRP A 1 190 ? 5.950 11.556 8.781 1.00 83.25 190 TRP A N 1
ATOM 1471 C CA . TRP A 1 190 ? 6.537 11.996 7.518 1.00 83.25 190 TRP A CA 1
ATOM 1472 C C . TRP A 1 190 ? 7.543 13.126 7.755 1.00 83.25 190 TRP A C 1
ATOM 1474 O O . TRP A 1 190 ? 8.711 12.992 7.387 1.00 83.25 190 TRP A O 1
ATOM 1484 N N . ALA A 1 191 ? 7.128 14.201 8.427 1.00 82.69 191 ALA A N 1
ATOM 1485 C CA . ALA A 1 191 ? 7.990 15.353 8.687 1.00 82.69 191 ALA A CA 1
ATOM 1486 C C . ALA A 1 191 ? 9.252 14.992 9.492 1.00 82.69 191 ALA A C 1
ATOM 1488 O O . ALA A 1 191 ? 10.307 15.587 9.284 1.00 82.69 191 ALA A O 1
ATOM 1489 N N . LYS A 1 192 ? 9.155 14.011 10.398 1.00 80.62 192 LYS A N 1
ATOM 1490 C CA . LYS A 1 192 ? 10.227 13.661 11.339 1.00 80.62 192 LYS A CA 1
ATOM 1491 C C . LYS A 1 192 ? 11.172 12.561 10.852 1.00 80.62 192 LYS A C 1
ATOM 1493 O O . LYS A 1 192 ? 12.358 12.590 11.169 1.00 80.62 192 LYS A O 1
ATOM 1498 N N . PHE A 1 193 ? 10.656 11.565 10.139 1.00 77.25 193 PHE A N 1
ATOM 1499 C CA . PHE A 1 193 ? 11.400 10.351 9.785 1.00 77.25 193 PHE A CA 1
ATOM 1500 C C . PHE A 1 193 ? 11.502 10.111 8.277 1.00 77.25 193 PHE A C 1
ATOM 1502 O O . PHE A 1 193 ? 12.230 9.208 7.873 1.00 77.25 193 PHE A O 1
ATOM 1509 N N . GLY A 1 194 ? 10.828 10.918 7.456 1.00 77.31 194 GLY A N 1
ATOM 1510 C CA . GLY A 1 194 ? 10.795 10.777 6.004 1.00 77.31 194 GLY A CA 1
ATOM 1511 C C . GLY A 1 194 ? 9.474 10.204 5.492 1.00 77.31 194 GLY A C 1
ATOM 1512 O O . GLY A 1 194 ? 8.655 9.673 6.247 1.00 77.31 194 GLY A O 1
ATOM 1513 N N . THR A 1 195 ? 9.272 10.328 4.181 1.00 72.94 195 THR A N 1
ATOM 1514 C CA . THR A 1 195 ? 8.053 9.928 3.452 1.00 72.94 195 THR A CA 1
ATOM 1515 C C . THR A 1 195 ? 7.619 8.507 3.770 1.00 72.94 195 THR A C 1
ATOM 1517 O O . THR A 1 195 ? 6.442 8.258 4.025 1.00 72.94 195 THR A O 1
ATOM 1520 N N . ASP A 1 196 ? 8.577 7.589 3.818 1.00 71.38 196 ASP A N 1
ATOM 1521 C CA . ASP A 1 196 ? 8.304 6.158 3.825 1.00 71.38 196 ASP A CA 1
ATOM 1522 C C . ASP A 1 196 ? 7.642 5.723 5.130 1.00 71.38 196 ASP A C 1
ATOM 1524 O O . ASP A 1 196 ? 6.601 5.061 5.135 1.00 71.38 196 ASP A O 1
ATOM 1528 N N . TYR A 1 197 ? 8.194 6.191 6.250 1.00 73.88 197 TYR A N 1
ATOM 1529 C CA . TYR A 1 197 ? 7.646 5.941 7.578 1.00 73.88 197 TYR A CA 1
ATOM 1530 C C . TYR A 1 197 ? 6.294 6.627 7.759 1.00 73.88 197 TYR A C 1
ATOM 1532 O O . TYR A 1 197 ? 5.400 6.051 8.377 1.00 73.88 197 TYR A O 1
ATOM 1540 N N . GLY A 1 198 ? 6.120 7.827 7.197 1.00 75.81 198 GLY A N 1
ATOM 1541 C CA . GLY A 1 198 ? 4.859 8.561 7.263 1.00 75.81 198 GLY A CA 1
ATOM 1542 C C . GLY A 1 198 ? 3.719 7.841 6.548 1.00 75.81 198 GLY A C 1
ATOM 1543 O O . GLY A 1 198 ? 2.634 7.685 7.109 1.00 75.81 198 GLY A O 1
ATOM 1544 N N . VAL A 1 199 ? 3.975 7.335 5.338 1.00 68.00 199 VAL A N 1
ATOM 1545 C CA . VAL A 1 199 ? 2.985 6.581 4.554 1.00 68.00 199 VAL A CA 1
ATOM 1546 C C . VAL A 1 199 ? 2.611 5.283 5.267 1.00 68.00 199 VAL A C 1
ATOM 1548 O O . VAL A 1 199 ? 1.423 5.008 5.445 1.00 68.00 199 VAL A O 1
ATOM 1551 N N . VAL A 1 200 ? 3.598 4.513 5.735 1.00 68.69 200 VAL A N 1
ATOM 1552 C CA . VAL A 1 200 ? 3.349 3.257 6.462 1.00 68.69 200 VAL A CA 1
ATOM 1553 C C . VAL A 1 200 ? 2.562 3.522 7.748 1.00 68.69 200 VAL A C 1
ATOM 1555 O O . VAL A 1 200 ? 1.503 2.921 7.953 1.00 68.69 200 VAL A O 1
ATOM 1558 N N . ALA A 1 201 ? 3.011 4.470 8.576 1.00 72.75 201 ALA A N 1
ATOM 1559 C CA . ALA A 1 201 ? 2.333 4.836 9.818 1.00 72.75 201 ALA A CA 1
ATOM 1560 C C . ALA A 1 201 ? 0.904 5.337 9.567 1.00 72.75 201 ALA A C 1
ATOM 1562 O O . ALA A 1 201 ? -0.002 4.998 10.325 1.00 72.75 201 ALA A O 1
ATOM 1563 N N . GLY A 1 202 ? 0.672 6.080 8.482 1.00 75.19 202 GLY A N 1
ATOM 1564 C CA . GLY A 1 202 ? -0.664 6.531 8.106 1.00 75.19 202 GLY A CA 1
ATOM 1565 C C . GLY A 1 202 ? -1.590 5.403 7.695 1.00 75.19 202 GLY A C 1
ATOM 1566 O O . GLY A 1 202 ? -2.717 5.339 8.182 1.00 75.19 202 GLY A O 1
ATOM 1567 N N . VAL A 1 203 ? -1.133 4.476 6.852 1.00 67.06 203 VAL A N 1
ATOM 1568 C CA . VAL A 1 203 ? -1.952 3.330 6.428 1.00 67.06 203 VAL A CA 1
ATOM 1569 C C . VAL A 1 203 ? -2.341 2.471 7.633 1.00 67.06 203 VAL A C 1
ATOM 1571 O O . VAL A 1 203 ? -3.527 2.190 7.829 1.00 67.06 203 VAL A O 1
ATOM 1574 N N . PHE A 1 204 ? -1.377 2.114 8.485 1.00 71.81 204 PHE A N 1
ATOM 1575 C CA . PHE A 1 204 ? -1.651 1.321 9.685 1.00 71.81 204 PHE A CA 1
ATOM 1576 C C . PHE A 1 204 ? -2.462 2.093 10.728 1.00 71.81 204 PHE A C 1
ATOM 1578 O O . PHE A 1 204 ? -3.395 1.538 11.312 1.00 71.81 204 PHE A O 1
ATOM 1585 N N . GLY A 1 205 ? -2.164 3.374 10.937 1.00 72.75 205 GLY A N 1
ATOM 1586 C CA . GLY A 1 205 ? -2.885 4.241 11.864 1.00 72.75 205 GLY A CA 1
ATOM 1587 C C . GLY A 1 205 ? -4.349 4.406 11.468 1.00 72.75 205 GLY A C 1
ATOM 1588 O O . GLY A 1 205 ? -5.234 4.255 12.305 1.00 72.75 205 GLY A O 1
ATOM 1589 N N . MET A 1 206 ? -4.639 4.652 10.186 1.00 74.19 206 MET A N 1
ATOM 1590 C CA . MET A 1 206 ? -6.013 4.872 9.717 1.00 74.19 206 MET A CA 1
ATOM 1591 C C . MET A 1 206 ? -6.870 3.619 9.865 1.00 74.19 206 MET A C 1
ATOM 1593 O O . MET A 1 206 ? -8.045 3.710 10.225 1.00 74.19 206 MET A O 1
ATOM 1597 N N . VAL A 1 207 ? -6.283 2.446 9.620 1.00 69.62 207 VAL A N 1
ATOM 1598 C CA . VAL A 1 207 ? -6.959 1.162 9.822 1.00 69.62 207 VAL A CA 1
ATOM 1599 C C . VAL A 1 207 ? -7.146 0.891 11.316 1.00 69.62 207 VAL A C 1
ATOM 1601 O O . VAL A 1 207 ? -8.248 0.571 11.744 1.00 69.62 207 VAL A O 1
ATOM 1604 N N . THR A 1 208 ? -6.117 1.057 12.144 1.00 67.94 208 THR A N 1
ATOM 1605 C CA . THR A 1 208 ? -6.200 0.740 13.581 1.00 67.94 208 THR A CA 1
ATOM 1606 C C . THR A 1 208 ? -7.083 1.731 14.348 1.00 67.94 208 THR A C 1
ATOM 1608 O O . THR A 1 208 ? -8.067 1.319 14.969 1.00 67.94 208 THR A O 1
ATOM 1611 N N . LEU A 1 209 ? -6.793 3.033 14.284 1.00 73.31 209 LEU A N 1
ATOM 1612 C CA . LEU A 1 209 ? -7.510 4.082 15.021 1.00 73.31 209 LEU A CA 1
ATOM 1613 C C . LEU A 1 209 ? -8.898 4.356 14.433 1.00 73.31 209 LEU A C 1
ATOM 1615 O O . LEU A 1 209 ? -9.858 4.547 15.182 1.00 73.31 209 LEU A O 1
ATOM 1619 N N . GLY A 1 210 ? -9.037 4.309 13.106 1.00 73.25 210 GLY A N 1
ATOM 1620 C CA . GLY A 1 210 ? -10.327 4.493 12.441 1.00 73.25 210 GLY A CA 1
ATOM 1621 C C . GLY A 1 210 ? -11.323 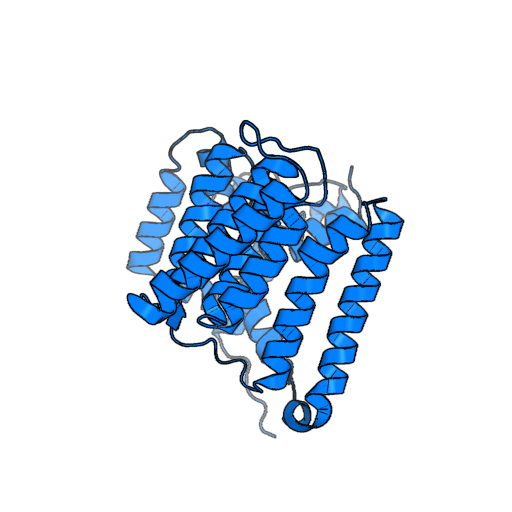3.360 12.721 1.00 73.25 210 GLY A C 1
ATOM 1622 O O . GLY A 1 210 ? -12.519 3.624 12.871 1.00 73.25 210 GLY A O 1
ATOM 1623 N N . LEU A 1 211 ? -10.862 2.103 12.823 1.00 69.56 211 LEU A N 1
ATOM 1624 C CA . LEU A 1 211 ? -11.738 0.953 13.105 1.00 69.56 211 LEU A CA 1
ATOM 1625 C C . LEU A 1 211 ? -12.013 0.753 14.604 1.00 69.56 211 LEU A C 1
ATOM 1627 O O . LEU A 1 211 ? -13.096 0.284 14.958 1.00 69.56 211 LEU A O 1
ATOM 1631 N N . THR A 1 212 ? -11.069 1.095 15.488 1.00 70.69 212 THR A N 1
ATOM 1632 C CA . THR A 1 212 ? -11.270 0.982 16.945 1.00 70.69 212 THR A CA 1
ATOM 1633 C C . THR A 1 212 ? -12.210 2.062 17.479 1.00 70.69 212 THR A C 1
ATOM 1635 O O . THR A 1 212 ? -13.175 1.726 18.173 1.00 70.69 212 THR A O 1
ATOM 1638 N N . GLY A 1 213 ? -11.967 3.324 17.106 1.00 67.88 213 GLY A N 1
ATOM 1639 C CA . GLY A 1 213 ? -12.784 4.496 17.427 1.00 67.88 213 GLY A CA 1
ATOM 1640 C C . GLY A 1 213 ? -13.033 4.771 18.918 1.00 67.88 213 GLY A C 1
ATOM 1641 O O . GLY A 1 213 ? -12.703 3.985 19.815 1.00 67.88 213 GLY A O 1
ATOM 1642 N N . ARG A 1 214 ? -13.692 5.902 19.196 1.00 77.56 214 ARG A N 1
ATOM 1643 C CA . ARG A 1 214 ? -14.176 6.303 20.531 1.00 77.56 214 ARG A CA 1
ATOM 1644 C C . ARG A 1 214 ? -13.038 6.349 21.570 1.00 77.56 214 ARG A C 1
ATOM 1646 O O . ARG A 1 214 ? -11.947 6.828 21.296 1.00 77.56 214 ARG A O 1
ATOM 1653 N N . LYS A 1 215 ? -13.291 5.861 22.793 1.00 73.38 215 LYS A N 1
ATOM 1654 C CA . LYS A 1 215 ? -12.345 5.923 23.919 1.00 73.38 215 LY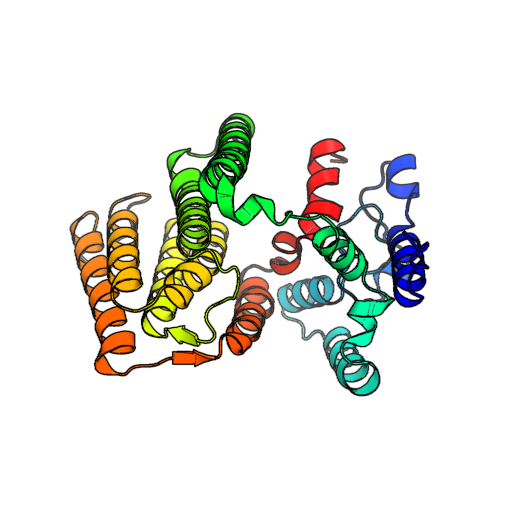S A CA 1
ATOM 1655 C C . LYS A 1 215 ? -11.021 5.209 23.626 1.00 73.38 215 LYS A C 1
ATOM 1657 O O . LYS A 1 215 ? -9.984 5.674 24.070 1.00 73.38 215 LYS A O 1
ATOM 1662 N N . LEU A 1 216 ? -11.059 4.101 22.886 1.00 70.06 216 LEU A N 1
ATOM 1663 C CA . LEU A 1 216 ? -9.869 3.289 22.631 1.00 70.06 216 LEU A CA 1
ATOM 1664 C C . LEU A 1 216 ? -8.941 3.971 21.615 1.00 70.06 216 LEU A C 1
ATOM 1666 O O . LEU A 1 216 ? -7.738 4.018 21.838 1.00 70.06 216 LEU A O 1
ATOM 1670 N N . ALA A 1 217 ? -9.502 4.595 20.573 1.00 75.19 217 ALA A N 1
ATOM 1671 C CA . ALA A 1 217 ? -8.725 5.425 19.652 1.00 75.19 217 ALA A CA 1
ATOM 1672 C C . ALA A 1 217 ? -8.158 6.685 20.326 1.00 75.19 217 ALA A C 1
ATOM 1674 O O . ALA A 1 217 ? -7.054 7.100 19.992 1.00 75.19 217 ALA A O 1
ATOM 1675 N N . ALA A 1 218 ? -8.876 7.271 21.291 1.00 73.62 218 ALA A N 1
ATOM 1676 C CA . ALA A 1 218 ? -8.395 8.440 22.027 1.00 73.62 218 ALA A CA 1
ATOM 1677 C C . ALA A 1 218 ? -7.161 8.107 22.880 1.00 73.62 218 ALA A C 1
ATOM 1679 O O . ALA A 1 218 ? -6.200 8.866 22.875 1.00 73.62 218 ALA A O 1
ATOM 1680 N N . ILE A 1 219 ? -7.175 6.958 23.565 1.00 71.31 219 ILE A N 1
ATOM 1681 C CA . ILE A 1 219 ? -6.054 6.498 24.399 1.00 71.31 219 ILE A CA 1
ATOM 1682 C C . ILE A 1 219 ? -4.849 6.144 23.520 1.00 71.31 219 ILE A C 1
ATOM 1684 O O . ILE A 1 219 ? -3.784 6.729 23.684 1.00 71.31 219 ILE A O 1
ATOM 1688 N N . ILE A 1 220 ? -5.037 5.266 22.527 1.00 72.44 220 ILE A N 1
ATOM 1689 C CA . ILE A 1 220 ? -3.939 4.828 21.647 1.00 72.44 220 ILE A CA 1
ATOM 1690 C C . ILE A 1 220 ? -3.369 6.010 20.852 1.00 72.44 220 ILE A C 1
ATOM 1692 O O . ILE A 1 220 ? -2.156 6.138 20.713 1.00 72.44 220 ILE A O 1
ATOM 1696 N N . GLY A 1 221 ? -4.232 6.890 20.337 1.00 73.00 221 GLY A N 1
ATOM 1697 C CA . GLY A 1 221 ? -3.814 8.076 19.593 1.00 73.00 221 GLY A CA 1
ATOM 1698 C C . GLY A 1 221 ? -3.020 9.062 20.450 1.00 73.00 221 GLY A C 1
ATOM 1699 O O . GLY A 1 221 ? -2.019 9.594 19.977 1.00 73.00 221 GLY A O 1
ATOM 1700 N N . ALA A 1 222 ? -3.422 9.274 21.707 1.00 71.62 222 ALA A N 1
ATOM 1701 C CA . ALA A 1 222 ? -2.716 10.156 22.634 1.00 71.62 222 ALA A CA 1
ATOM 1702 C C . ALA A 1 222 ? -1.346 9.596 23.043 1.00 71.62 222 ALA A C 1
ATOM 1704 O O . ALA A 1 222 ? -0.360 10.332 23.023 1.00 71.62 222 ALA A O 1
ATOM 1705 N N . GLU A 1 223 ? -1.262 8.299 23.350 1.00 70.50 223 GLU A N 1
ATOM 1706 C CA . GLU A 1 223 ? 0.009 7.632 23.656 1.00 70.50 223 GLU A CA 1
ATOM 1707 C C . GLU A 1 223 ? 0.964 7.691 22.459 1.00 70.50 223 GLU A C 1
ATOM 1709 O O . GLU A 1 223 ? 2.116 8.106 22.599 1.00 70.50 223 GLU A O 1
ATOM 1714 N N . ALA A 1 224 ? 0.478 7.358 21.258 1.00 73.38 224 ALA A N 1
ATOM 1715 C CA . ALA A 1 224 ? 1.276 7.433 20.038 1.00 73.38 224 ALA A CA 1
ATOM 1716 C C . ALA A 1 224 ? 1.777 8.862 19.767 1.00 73.38 224 ALA A C 1
ATOM 1718 O O . ALA A 1 224 ? 2.954 9.049 19.462 1.00 73.38 224 ALA A O 1
ATOM 1719 N N . ALA A 1 225 ? 0.915 9.872 19.925 1.00 76.94 225 ALA A N 1
ATOM 1720 C CA . ALA A 1 225 ? 1.277 11.282 19.778 1.00 76.94 225 ALA A CA 1
ATOM 1721 C C . ALA A 1 225 ? 2.361 11.717 20.778 1.00 76.94 225 ALA A C 1
ATOM 1723 O O . ALA A 1 225 ? 3.314 12.402 20.399 1.00 76.94 225 ALA A O 1
ATOM 1724 N N . PHE A 1 226 ? 2.243 11.282 22.036 1.00 73.31 226 PHE A N 1
ATOM 1725 C CA . PHE A 1 226 ? 3.212 11.578 23.088 1.00 73.31 226 PHE A CA 1
ATOM 1726 C C . PHE A 1 226 ? 4.592 10.996 22.770 1.00 73.31 226 PHE A C 1
ATOM 1728 O O . PHE A 1 226 ? 5.588 11.725 22.738 1.00 73.31 226 PHE A O 1
ATOM 1735 N N . PHE A 1 227 ? 4.648 9.694 22.468 1.00 71.62 227 PHE A N 1
ATOM 1736 C CA . PHE A 1 227 ? 5.902 9.020 22.131 1.00 71.62 227 PHE A CA 1
ATOM 1737 C C . PHE A 1 227 ? 6.538 9.604 20.868 1.00 71.62 227 PHE A C 1
ATOM 1739 O O . PHE A 1 227 ? 7.754 9.784 20.824 1.00 71.62 227 PHE A O 1
ATOM 1746 N N . LEU A 1 228 ? 5.735 9.966 19.865 1.00 73.81 228 LEU A N 1
ATOM 1747 C CA . LEU A 1 228 ? 6.233 10.593 18.642 1.00 73.81 228 LEU A CA 1
ATOM 1748 C C . LEU A 1 228 ? 6.812 11.984 18.873 1.00 73.81 228 LEU A C 1
ATOM 1750 O O . LEU A 1 228 ? 7.850 12.310 18.290 1.00 73.81 228 LEU A O 1
ATOM 1754 N N . GLY A 1 229 ? 6.188 12.791 19.731 1.00 70.44 229 GLY A N 1
ATOM 1755 C CA . GLY A 1 229 ? 6.736 14.087 20.124 1.00 70.44 229 GLY A CA 1
ATOM 1756 C C . GLY A 1 229 ? 8.067 13.945 20.864 1.00 70.44 229 GLY A C 1
ATOM 1757 O O . GLY A 1 229 ? 9.007 14.684 20.578 1.00 70.44 229 GLY A O 1
ATOM 1758 N N . MET A 1 230 ? 8.181 12.939 21.735 1.00 69.81 230 MET A N 1
ATOM 1759 C CA . MET A 1 230 ? 9.365 12.733 22.571 1.00 69.81 230 MET A CA 1
ATOM 1760 C C . MET A 1 230 ? 10.551 12.092 21.831 1.00 69.81 230 MET A C 1
ATOM 1762 O O . MET A 1 230 ? 11.696 12.435 22.111 1.00 69.81 230 MET A O 1
ATOM 1766 N N . LEU A 1 231 ? 10.310 11.164 20.898 1.00 64.31 231 LEU A N 1
ATOM 1767 C CA . LEU A 1 231 ? 11.357 10.264 20.393 1.00 64.31 231 LEU A CA 1
ATOM 1768 C C . LEU A 1 231 ? 11.703 10.495 18.923 1.00 64.31 231 LEU A C 1
ATOM 1770 O O . LEU A 1 231 ? 10.820 10.660 18.086 1.00 64.31 231 LEU A O 1
ATOM 1774 N N . GLY A 1 232 ? 12.997 10.456 18.596 1.00 64.44 232 GLY A N 1
ATOM 1775 C CA . GLY A 1 232 ? 13.547 10.686 17.254 1.00 64.44 232 GLY A CA 1
ATOM 1776 C C . GLY A 1 232 ? 14.285 12.026 17.123 1.00 64.44 232 GLY A C 1
ATOM 1777 O O . GLY A 1 232 ? 14.612 12.623 18.145 1.00 64.44 232 GLY A O 1
ATOM 1778 N N . PRO A 1 233 ? 14.555 12.497 15.890 1.00 66.31 233 PRO A N 1
ATOM 1779 C CA . PRO A 1 233 ? 15.241 13.769 15.650 1.00 66.31 233 PRO A CA 1
ATOM 1780 C C . PRO A 1 233 ? 14.528 14.936 16.342 1.00 66.31 233 PRO A C 1
ATOM 1782 O O . PRO A 1 233 ? 13.299 14.940 16.427 1.00 66.31 233 PRO A O 1
ATOM 1785 N N . SER A 1 234 ? 15.269 15.926 16.833 1.00 66.38 234 SER A N 1
ATOM 1786 C CA . SER A 1 234 ? 14.698 17.137 17.429 1.00 66.38 234 SER A CA 1
ATOM 1787 C C . SER A 1 234 ? 13.897 17.911 16.375 1.00 66.38 234 SER A C 1
ATOM 1789 O O . SER A 1 234 ? 14.446 18.627 15.545 1.00 66.38 234 SER A O 1
ATOM 1791 N N . PHE A 1 235 ? 12.577 17.726 16.390 1.00 69.69 235 PHE A N 1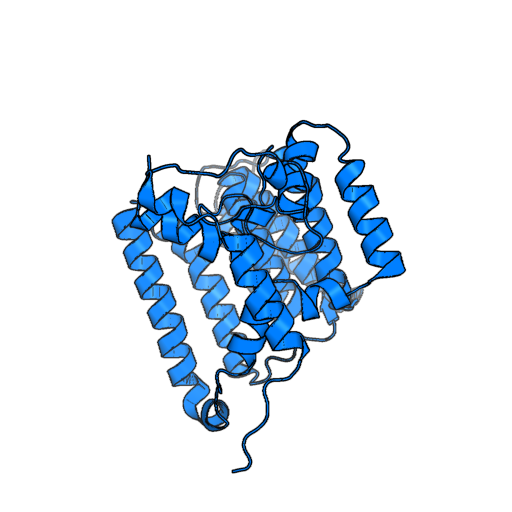
ATOM 1792 C CA . PHE A 1 235 ? 11.631 18.449 15.549 1.00 69.69 235 PHE A CA 1
ATOM 1793 C C . PHE A 1 235 ? 10.993 19.551 16.393 1.00 69.69 235 PHE A C 1
ATOM 1795 O O . PHE A 1 235 ? 10.279 19.256 17.352 1.00 69.69 235 PHE A O 1
ATOM 1802 N N . ASN A 1 236 ? 11.280 20.808 16.057 1.00 75.06 236 ASN A N 1
ATOM 1803 C CA . ASN A 1 236 ? 10.803 21.969 16.802 1.00 75.06 236 ASN A CA 1
ATOM 1804 C C . ASN A 1 236 ? 9.629 22.605 16.058 1.00 75.06 236 ASN A C 1
ATOM 1806 O O . ASN A 1 236 ? 9.765 22.993 14.897 1.00 75.06 236 ASN A O 1
ATOM 1810 N N . ILE A 1 237 ? 8.489 22.746 16.735 1.00 74.12 237 ILE A N 1
ATOM 1811 C CA . ILE A 1 237 ? 7.375 23.567 16.249 1.00 74.12 237 ILE A CA 1
ATOM 1812 C C . ILE A 1 237 ? 7.389 24.852 17.075 1.00 74.12 237 ILE A C 1
ATOM 1814 O O . ILE A 1 237 ? 6.859 24.898 18.186 1.00 74.12 237 ILE A O 1
ATOM 1818 N N . GLY A 1 238 ? 8.057 25.884 16.555 1.00 76.88 238 GLY A N 1
ATOM 1819 C CA . GLY A 1 238 ? 8.262 27.137 17.284 1.00 76.88 238 GLY A CA 1
ATOM 1820 C C . GLY A 1 238 ? 9.020 26.910 18.606 1.00 76.88 238 GLY A C 1
ATOM 1821 O O . GLY A 1 238 ? 10.099 26.318 18.570 1.00 76.88 238 GLY A O 1
ATOM 1822 N N . PRO A 1 239 ? 8.489 27.346 19.768 1.00 79.44 239 PRO A N 1
ATOM 1823 C CA . PRO A 1 239 ? 9.169 27.222 21.062 1.00 79.44 239 PRO A CA 1
ATOM 1824 C C . PRO A 1 239 ? 9.053 25.827 21.701 1.00 79.44 239 PRO A C 1
ATOM 1826 O O . PRO A 1 239 ? 9.637 25.584 22.757 1.00 79.44 239 PRO A O 1
ATOM 1829 N N . PHE A 1 240 ? 8.286 24.907 21.110 1.00 78.44 240 PHE A N 1
ATOM 1830 C CA . PHE A 1 240 ? 7.981 23.616 21.722 1.00 78.44 240 PHE A CA 1
ATOM 1831 C C . PHE A 1 240 ? 8.889 22.510 21.178 1.00 78.44 240 PHE A C 1
ATOM 1833 O O . PHE A 1 240 ? 8.928 22.258 19.972 1.00 78.44 240 PHE A O 1
ATOM 1840 N N . SER A 1 241 ? 9.581 21.812 22.083 1.00 77.44 241 SER A N 1
ATOM 1841 C CA . SER A 1 241 ? 10.431 20.660 21.769 1.00 77.44 241 SER A CA 1
ATOM 1842 C C . SER A 1 241 ? 10.320 19.564 22.839 1.00 77.44 241 SER A C 1
ATOM 1844 O O . SER A 1 241 ? 9.843 19.795 23.956 1.00 77.44 241 SER A O 1
ATOM 1846 N N . GLY A 1 242 ? 10.709 18.338 22.477 1.00 75.25 242 GLY A N 1
ATOM 1847 C CA . GLY A 1 242 ? 10.780 17.194 23.390 1.00 75.25 242 GLY A CA 1
ATOM 1848 C C . GLY A 1 242 ? 9.448 16.843 24.065 1.00 75.25 242 GLY A C 1
ATOM 1849 O O . GLY A 1 242 ? 8.411 16.706 23.413 1.00 75.25 242 GLY A O 1
ATOM 1850 N N . ALA A 1 243 ? 9.474 16.683 25.391 1.00 76.00 243 ALA A N 1
ATOM 1851 C CA . ALA A 1 243 ? 8.316 16.249 26.176 1.00 76.00 243 ALA A CA 1
ATOM 1852 C C . ALA A 1 243 ? 7.130 17.231 26.117 1.00 76.00 243 ALA A C 1
ATOM 1854 O O . ALA A 1 243 ? 5.978 16.799 26.131 1.00 76.00 243 ALA A O 1
ATOM 1855 N N . VAL A 1 244 ? 7.394 18.539 25.995 1.00 81.94 244 VAL A N 1
ATOM 1856 C CA . VAL A 1 244 ? 6.342 19.570 25.925 1.00 81.94 244 VAL A CA 1
ATOM 1857 C C . VAL A 1 244 ? 5.550 19.438 24.626 1.00 81.94 244 VAL A C 1
ATOM 1859 O O . VAL A 1 244 ? 4.319 19.458 24.640 1.00 81.94 244 VAL A O 1
ATOM 1862 N N . LEU A 1 245 ? 6.249 19.220 23.508 1.00 82.06 245 LEU A N 1
ATOM 1863 C CA . LEU A 1 245 ? 5.614 18.959 22.218 1.00 82.06 245 LEU A CA 1
ATOM 1864 C C . LEU A 1 245 ? 4.806 17.652 22.249 1.00 82.06 245 LEU A C 1
ATOM 1866 O O . LEU A 1 245 ? 3.682 17.612 21.748 1.00 82.06 245 LEU A O 1
ATOM 1870 N N . GLY A 1 246 ? 5.346 16.602 22.880 1.00 78.69 246 GLY A N 1
ATOM 1871 C CA . GLY A 1 246 ? 4.641 15.330 23.069 1.00 78.69 246 GLY A CA 1
ATOM 1872 C C . GLY A 1 246 ? 3.340 15.479 23.860 1.00 78.69 246 GLY A C 1
ATOM 1873 O O . GLY A 1 246 ? 2.306 14.957 23.445 1.00 78.69 246 GLY A O 1
ATOM 1874 N N . LEU A 1 247 ? 3.356 16.233 24.961 1.00 80.75 247 LEU A N 1
ATOM 1875 C CA . LEU A 1 247 ? 2.170 16.457 25.793 1.00 80.75 247 LEU A CA 1
ATOM 1876 C C . LEU A 1 247 ? 1.095 17.279 25.061 1.00 80.75 247 LEU A C 1
ATOM 1878 O O . LEU A 1 247 ? -0.093 16.946 25.109 1.00 80.75 247 LEU A O 1
ATOM 1882 N N . LEU A 1 248 ? 1.503 18.322 24.332 1.00 86.94 248 LEU A N 1
ATOM 1883 C CA . LEU A 1 248 ? 0.596 19.104 23.485 1.00 86.94 248 LEU A CA 1
ATOM 1884 C C . LEU A 1 248 ? -0.044 18.228 22.405 1.00 86.94 248 LEU A C 1
ATOM 1886 O O . LEU A 1 248 ? -1.253 18.274 22.191 1.00 86.94 248 LEU A O 1
ATOM 1890 N N . MET A 1 249 ? 0.744 17.372 21.758 1.00 83.62 249 MET A N 1
ATOM 1891 C CA . MET A 1 249 ? 0.219 16.504 20.711 1.00 83.62 249 MET A CA 1
ATOM 1892 C C . MET A 1 249 ? -0.729 15.435 21.253 1.00 83.62 249 MET A C 1
ATOM 1894 O O . MET A 1 249 ? -1.758 15.164 20.632 1.00 83.62 249 MET A O 1
ATOM 1898 N N . ALA A 1 250 ? -0.443 14.887 22.433 1.00 80.19 250 ALA A N 1
ATOM 1899 C CA . ALA A 1 250 ? -1.320 13.941 23.112 1.00 80.19 2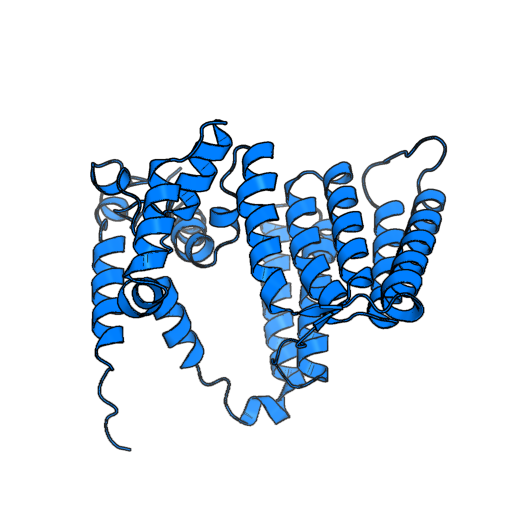50 ALA A CA 1
ATOM 1900 C C . ALA A 1 250 ? -2.671 14.561 23.492 1.00 80.19 250 ALA A C 1
ATOM 1902 O O . ALA A 1 250 ? -3.717 13.954 23.251 1.00 80.19 250 ALA A O 1
ATOM 1903 N N . THR A 1 251 ? -2.669 15.784 24.034 1.00 85.88 251 THR A N 1
ATOM 1904 C CA . THR A 1 251 ? -3.909 16.485 24.410 1.00 85.88 251 THR A CA 1
ATOM 1905 C C . THR A 1 251 ? -4.748 16.851 23.188 1.00 85.88 251 THR A C 1
ATOM 1907 O O . THR A 1 251 ? -5.959 16.619 23.194 1.00 85.88 251 THR A O 1
ATOM 1910 N N . ILE A 1 252 ? -4.117 17.324 22.107 1.00 89.62 252 ILE A N 1
ATOM 1911 C CA . ILE A 1 252 ? -4.793 17.604 20.831 1.00 89.62 252 ILE A CA 1
ATOM 1912 C C . ILE A 1 252 ? -5.386 16.322 20.235 1.00 89.62 252 ILE A C 1
ATOM 1914 O O . ILE A 1 252 ? -6.558 16.310 19.858 1.00 89.62 252 ILE A O 1
ATOM 1918 N N . ALA A 1 253 ? -4.616 15.230 20.181 1.00 84.31 253 ALA A N 1
ATOM 1919 C CA . ALA A 1 253 ? -5.088 13.950 19.656 1.00 84.31 253 ALA A CA 1
ATOM 1920 C C . ALA A 1 253 ? -6.282 13.416 20.463 1.00 84.31 253 ALA A C 1
ATOM 1922 O O . ALA A 1 253 ? -7.317 13.071 19.888 1.00 84.31 253 ALA A O 1
ATOM 1923 N N . PHE A 1 254 ? -6.185 13.412 21.795 1.00 85.25 254 PHE A N 1
ATOM 1924 C CA . PHE A 1 254 ? -7.278 12.990 22.671 1.00 85.25 254 PHE A CA 1
ATOM 1925 C C . PHE A 1 254 ? -8.531 13.857 22.476 1.00 85.25 254 PHE A C 1
ATOM 1927 O O . PHE A 1 254 ? -9.633 13.330 22.292 1.00 85.25 254 PHE A O 1
ATOM 1934 N N . GLY A 1 255 ? -8.357 15.182 22.461 1.00 88.19 255 GLY A N 1
ATOM 1935 C CA . GLY A 1 255 ? -9.433 16.150 22.260 1.00 88.19 255 GLY A CA 1
ATOM 1936 C C . GLY A 1 255 ? -10.132 15.980 20.913 1.00 88.19 255 GLY A C 1
ATOM 1937 O O . GLY A 1 255 ? -11.361 15.941 20.871 1.00 88.19 255 GLY A O 1
ATOM 1938 N N . LEU A 1 256 ? -9.373 15.786 19.830 1.00 89.81 256 LEU A N 1
ATOM 1939 C CA . LEU A 1 256 ? -9.917 15.542 18.491 1.00 89.81 256 LEU A CA 1
ATOM 1940 C C . LEU A 1 256 ? -10.758 14.265 18.437 1.00 89.81 256 LEU A C 1
ATOM 1942 O O . LEU A 1 256 ? -11.868 14.295 17.901 1.00 89.81 256 LEU A O 1
ATOM 1946 N N . VAL A 1 257 ? -10.286 13.156 19.017 1.00 86.50 257 VAL A N 1
ATOM 1947 C CA . VAL A 1 257 ? -11.080 11.916 19.036 1.00 86.50 257 VAL A CA 1
ATOM 1948 C C . VAL A 1 257 ? -12.355 12.099 19.854 1.00 86.50 257 VAL A C 1
ATOM 1950 O O . VAL A 1 257 ? -13.432 11.714 19.401 1.00 86.50 257 VAL A O 1
ATOM 1953 N N . VAL A 1 258 ? -12.277 12.708 21.040 1.00 87.31 258 VAL A N 1
ATOM 1954 C CA . VAL A 1 258 ? -13.463 12.937 21.881 1.00 87.31 258 VAL A CA 1
ATOM 1955 C C . VAL A 1 258 ? -14.461 13.867 21.186 1.00 87.31 258 VAL A C 1
ATOM 1957 O O . VAL A 1 258 ? -15.661 13.577 21.166 1.00 87.31 258 VAL A O 1
ATOM 1960 N N . LEU A 1 259 ? -13.988 14.942 20.563 1.00 89.69 259 LEU A N 1
ATOM 1961 C CA . LEU A 1 259 ? -14.837 15.875 19.834 1.00 89.69 259 LEU A CA 1
ATOM 1962 C C . LEU A 1 259 ? -15.539 15.176 18.661 1.00 89.69 259 LEU A C 1
ATOM 1964 O O . LEU A 1 259 ? -16.767 15.164 18.593 1.00 89.69 259 LEU A O 1
ATOM 1968 N N . PHE A 1 260 ? -14.799 14.521 17.768 1.00 87.56 260 PHE A N 1
ATOM 1969 C CA . PHE A 1 260 ? -15.384 13.955 16.550 1.00 87.56 260 PHE A CA 1
ATOM 1970 C C . PHE A 1 260 ? -16.164 12.653 16.782 1.00 87.56 260 PHE A C 1
ATOM 1972 O O . PHE A 1 260 ? -17.230 12.474 16.187 1.00 87.56 260 PHE A O 1
ATOM 1979 N N . ASP A 1 261 ? -15.705 11.764 17.666 1.00 84.81 261 ASP A N 1
ATOM 1980 C CA . ASP A 1 261 ? -16.342 10.453 17.866 1.00 84.81 261 ASP A CA 1
ATOM 1981 C C . ASP A 1 261 ? -17.446 10.480 18.926 1.00 84.81 261 ASP A C 1
ATOM 1983 O O . ASP A 1 261 ? -18.407 9.706 18.851 1.00 84.81 261 ASP A O 1
ATOM 1987 N N . ARG A 1 262 ? -17.308 11.333 19.946 1.00 84.25 262 ARG A N 1
ATOM 1988 C CA . ARG A 1 262 ? -18.201 11.365 21.115 1.00 84.25 262 ARG A CA 1
ATOM 1989 C C . ARG A 1 262 ? -19.201 12.516 21.041 1.00 84.25 262 ARG A C 1
ATOM 1991 O O . ARG A 1 262 ? -20.373 12.270 21.327 1.00 84.25 262 ARG A O 1
ATOM 1998 N N . VAL A 1 263 ? -18.762 13.714 20.646 1.00 87.06 263 VAL A N 1
ATOM 1999 C CA . VAL A 1 263 ? -19.626 14.907 20.564 1.00 87.06 263 VAL A CA 1
ATOM 2000 C C . VAL A 1 263 ? -20.333 14.974 19.209 1.00 87.06 263 VAL A C 1
ATOM 2002 O O . VAL A 1 263 ? -21.557 14.893 19.158 1.00 87.06 263 VAL A O 1
ATOM 2005 N N . ILE A 1 264 ? -19.573 15.037 18.111 1.00 87.25 264 ILE A N 1
ATOM 2006 C CA . ILE A 1 264 ? -20.109 15.229 16.750 1.00 87.25 264 ILE A CA 1
ATOM 2007 C C . ILE A 1 264 ? -20.611 13.901 16.143 1.00 87.25 264 ILE A C 1
ATOM 2009 O O . ILE A 1 264 ? -21.469 13.896 15.265 1.00 87.25 264 ILE A O 1
ATOM 2013 N N . LYS A 1 265 ? -20.130 12.752 16.642 1.00 85.25 265 LYS A N 1
ATOM 2014 C CA . LYS A 1 265 ? -20.495 11.396 16.177 1.00 85.25 265 LYS A CA 1
ATOM 2015 C C . LYS A 1 265 ? -20.289 11.203 14.666 1.00 85.25 265 LYS A C 1
ATOM 2017 O O . LYS A 1 265 ? -21.086 10.535 13.999 1.00 85.25 265 LYS A O 1
ATOM 2022 N N . VAL A 1 266 ? -19.197 11.746 14.128 1.00 84.75 266 VAL A N 1
ATOM 2023 C CA . VAL A 1 266 ? -18.835 11.569 12.717 1.00 84.75 266 VAL A CA 1
ATOM 2024 C C . VAL A 1 266 ? -18.412 10.121 12.493 1.00 84.75 266 VAL A C 1
ATOM 2026 O O . VAL A 1 266 ? -17.420 9.647 13.046 1.00 84.75 266 VAL A O 1
ATOM 2029 N N . SER A 1 267 ? -19.168 9.402 11.666 1.00 82.62 267 SER A N 1
ATOM 2030 C CA . SER A 1 267 ? -18.822 8.042 11.264 1.00 82.62 267 SER A CA 1
ATOM 2031 C C . SER A 1 267 ? -19.080 7.848 9.777 1.00 82.62 267 SER A C 1
ATOM 2033 O O . SER A 1 267 ? -20.140 8.211 9.271 1.00 82.62 267 SER A O 1
ATOM 2035 N N . LEU A 1 268 ? -18.100 7.279 9.080 1.00 82.31 268 LEU A N 1
ATOM 2036 C CA . LEU A 1 268 ? -18.157 7.007 7.648 1.00 82.31 268 LEU A CA 1
ATOM 2037 C C . LEU A 1 268 ? -18.379 5.508 7.416 1.00 82.31 268 LEU A C 1
ATOM 2039 O O . LEU A 1 268 ? -17.886 4.685 8.195 1.00 82.31 268 LEU A O 1
ATOM 2043 N N . PRO A 1 269 ? -19.087 5.102 6.351 1.00 82.12 269 PRO A N 1
ATOM 2044 C CA . PRO A 1 269 ? -19.176 3.693 5.993 1.00 82.12 269 PRO A CA 1
ATOM 2045 C C . PRO A 1 269 ? -17.785 3.170 5.617 1.00 82.12 269 PRO A C 1
ATOM 2047 O O . PRO A 1 269 ? -17.084 3.792 4.820 1.00 82.12 269 PRO A O 1
ATOM 2050 N N . SER A 1 270 ? -17.395 2.001 6.134 1.00 73.44 270 SER A N 1
ATOM 2051 C CA . SER A 1 270 ? -16.057 1.421 5.894 1.00 73.44 270 SER A CA 1
ATOM 2052 C C . SER A 1 270 ? -15.731 1.235 4.401 1.00 73.44 270 SER A C 1
ATOM 2054 O O . SER A 1 270 ? -14.581 1.351 3.984 1.00 73.44 270 SER A O 1
ATOM 2056 N N . ASN A 1 271 ? -16.758 1.085 3.558 1.00 79.19 271 ASN A N 1
ATOM 2057 C CA . ASN A 1 271 ? -16.621 1.018 2.103 1.00 79.19 271 ASN A CA 1
ATOM 2058 C C . ASN A 1 271 ? -15.944 2.243 1.469 1.00 79.19 271 ASN A C 1
ATOM 2060 O O . ASN A 1 271 ? -15.419 2.102 0.367 1.00 79.19 271 ASN A O 1
ATOM 2064 N N . TYR A 1 272 ? -15.947 3.412 2.118 1.00 80.69 272 TYR A N 1
ATOM 2065 C CA . TYR A 1 272 ? -15.275 4.610 1.605 1.00 80.69 272 TYR A CA 1
ATOM 2066 C C . TYR A 1 272 ? -13.767 4.618 1.870 1.00 80.69 272 TYR A C 1
ATOM 2068 O O . TYR A 1 272 ? -13.024 5.272 1.139 1.00 80.69 272 TYR A O 1
ATOM 2076 N N . LEU A 1 273 ? -13.291 3.835 2.844 1.00 73.19 273 LEU A N 1
ATOM 2077 C CA . LEU A 1 273 ? -11.879 3.800 3.228 1.00 73.19 273 LEU A CA 1
ATOM 2078 C C . LEU A 1 273 ? -10.988 3.313 2.077 1.00 73.19 273 LEU A C 1
ATOM 2080 O O . LEU A 1 273 ? -9.885 3.816 1.895 1.00 73.19 273 LEU A O 1
ATOM 2084 N N . LYS A 1 274 ? -11.504 2.413 1.229 1.00 77.69 274 LYS A N 1
ATOM 2085 C CA . LYS A 1 274 ? -10.799 1.952 0.021 1.00 77.69 274 LYS A CA 1
ATOM 2086 C C . LYS A 1 274 ? -10.567 3.075 -0.998 1.00 77.69 274 LYS A C 1
ATOM 2088 O O . LYS A 1 274 ? -9.521 3.102 -1.632 1.00 77.69 274 LYS A O 1
ATOM 2093 N N . PHE A 1 275 ? -11.524 3.995 -1.154 1.00 83.50 275 PHE A N 1
ATOM 2094 C CA . PHE A 1 275 ? -11.410 5.110 -2.095 1.00 83.50 275 PHE A CA 1
ATOM 2095 C C . PHE A 1 275 ? -10.472 6.175 -1.548 1.00 83.50 275 PHE A C 1
ATOM 2097 O O . PHE A 1 275 ? -9.635 6.679 -2.286 1.00 83.50 275 PHE A O 1
ATOM 2104 N N . PHE A 1 276 ? -10.558 6.452 -0.245 1.00 81.62 276 PHE A N 1
ATOM 2105 C CA . PHE A 1 276 ? -9.609 7.336 0.419 1.00 81.62 276 PHE A CA 1
ATOM 2106 C C . PHE A 1 276 ? -8.174 6.810 0.293 1.00 81.62 276 PHE A C 1
ATOM 2108 O O . PHE A 1 276 ? -7.290 7.545 -0.135 1.00 81.62 276 PHE A O 1
ATOM 2115 N N . PHE A 1 277 ? -7.950 5.529 0.605 1.00 79.50 277 PHE A N 1
ATOM 2116 C CA . PHE A 1 277 ? -6.642 4.890 0.461 1.00 79.50 277 PHE A CA 1
ATOM 2117 C C . PHE A 1 277 ? -6.123 4.983 -0.978 1.00 79.50 277 PHE A C 1
ATOM 2119 O O . PHE A 1 277 ? -4.959 5.310 -1.192 1.00 79.50 277 PHE A O 1
ATOM 2126 N N . LEU A 1 278 ? -6.994 4.747 -1.963 1.00 83.25 278 LEU A N 1
ATOM 2127 C CA . LEU A 1 278 ? -6.643 4.847 -3.374 1.00 83.25 278 LEU A CA 1
ATOM 2128 C C . LEU A 1 278 ? -6.248 6.281 -3.749 1.00 83.25 278 LEU A C 1
ATOM 2130 O O . LEU A 1 278 ? -5.180 6.474 -4.309 1.00 83.25 278 LEU A O 1
ATOM 2134 N N . ILE A 1 279 ? -7.028 7.296 -3.379 1.00 86.31 279 ILE A N 1
ATOM 2135 C CA . ILE A 1 279 ? -6.690 8.699 -3.674 1.00 86.31 279 ILE A CA 1
ATOM 2136 C C . ILE A 1 279 ? -5.386 9.110 -2.975 1.00 86.31 279 ILE A C 1
ATOM 2138 O O . ILE A 1 279 ? -4.511 9.706 -3.603 1.00 86.31 279 ILE A O 1
ATOM 2142 N N . LEU A 1 280 ? -5.226 8.766 -1.696 1.00 83.31 280 LEU A N 1
ATOM 2143 C CA . LEU A 1 280 ? -4.042 9.130 -0.925 1.00 83.31 280 LEU A CA 1
ATOM 2144 C C . LEU A 1 280 ? -2.780 8.480 -1.504 1.00 83.31 280 LEU A C 1
ATOM 2146 O O . LEU A 1 280 ? -1.839 9.180 -1.864 1.00 83.31 280 LEU A O 1
ATOM 2150 N N . VAL A 1 281 ? -2.753 7.151 -1.603 1.00 80.25 281 VAL A N 1
ATOM 2151 C CA . VAL A 1 281 ? -1.540 6.408 -1.974 1.00 80.25 281 VAL A CA 1
ATOM 2152 C C . VAL A 1 281 ? -1.292 6.459 -3.479 1.00 80.25 281 VAL A C 1
ATOM 2154 O O . VAL A 1 281 ? -0.153 6.638 -3.913 1.00 80.25 281 VAL A O 1
ATOM 2157 N N . VAL A 1 282 ? -2.342 6.303 -4.290 1.00 83.94 282 VAL A N 1
ATOM 2158 C CA . VAL A 1 282 ? -2.202 6.207 -5.748 1.00 83.94 282 VAL A CA 1
ATOM 2159 C C . VAL A 1 282 ? -2.018 7.578 -6.385 1.00 83.94 282 VAL A C 1
ATOM 2161 O O . VAL A 1 282 ? -1.185 7.695 -7.277 1.00 83.94 282 VAL A O 1
ATOM 2164 N N . CYS A 1 283 ? -2.730 8.607 -5.919 1.00 85.56 283 CYS A N 1
ATOM 2165 C CA . CYS A 1 283 ? -2.633 9.943 -6.509 1.00 85.56 283 CYS A CA 1
ATOM 2166 C C . CYS A 1 283 ? -1.660 10.840 -5.736 1.00 85.56 283 CYS A C 1
ATOM 2168 O O . CYS A 1 283 ? -0.643 11.248 -6.286 1.00 85.56 283 CYS A O 1
ATOM 2170 N N . ILE A 1 284 ? -1.945 11.145 -4.465 1.00 85.50 284 ILE A N 1
ATOM 2171 C CA . ILE A 1 284 ? -1.236 12.207 -3.725 1.00 85.50 284 ILE A CA 1
ATOM 2172 C C . ILE A 1 284 ? 0.223 11.826 -3.448 1.00 85.50 284 ILE A C 1
ATOM 2174 O O . ILE A 1 284 ? 1.137 12.592 -3.756 1.00 85.50 284 ILE A O 1
ATOM 2178 N N . VAL A 1 285 ? 0.449 10.644 -2.872 1.00 82.56 285 VAL A N 1
ATOM 2179 C CA . VAL A 1 285 ? 1.791 10.197 -2.476 1.00 82.56 285 VAL A CA 1
ATOM 2180 C C . VAL A 1 285 ? 2.661 9.944 -3.707 1.00 82.56 285 VAL A C 1
ATOM 2182 O O . VAL A 1 285 ? 3.788 10.431 -3.753 1.00 82.56 285 VAL A O 1
ATOM 2185 N N . ALA A 1 286 ? 2.144 9.253 -4.727 1.00 85.38 286 ALA A N 1
ATOM 2186 C CA . ALA A 1 286 ? 2.893 9.003 -5.961 1.00 85.38 286 ALA A CA 1
ATOM 2187 C C . ALA A 1 286 ? 3.265 10.298 -6.698 1.00 85.38 286 ALA A C 1
ATOM 2189 O O . ALA A 1 286 ? 4.403 10.446 -7.129 1.00 85.38 286 ALA A O 1
ATOM 2190 N N . TYR A 1 287 ? 2.348 11.270 -6.768 1.00 87.44 287 TYR A N 1
ATOM 2191 C CA . TYR A 1 287 ? 2.626 12.578 -7.368 1.00 87.44 287 TYR A CA 1
ATOM 2192 C C . TYR A 1 287 ? 3.734 13.343 -6.634 1.00 87.44 287 TYR A C 1
ATOM 2194 O O . TYR A 1 287 ? 4.515 14.053 -7.258 1.00 87.44 287 TYR A O 1
ATOM 2202 N N . LYS A 1 288 ? 3.812 13.218 -5.302 1.00 86.56 288 LYS A N 1
ATOM 2203 C CA . LYS A 1 288 ? 4.815 13.925 -4.490 1.00 86.56 288 LYS A CA 1
ATOM 2204 C C . LYS A 1 288 ? 6.176 13.242 -4.451 1.00 86.56 288 LYS A C 1
ATOM 2206 O O . LYS A 1 288 ? 7.186 13.926 -4.379 1.00 86.56 288 LYS A O 1
ATOM 2211 N N . THR A 1 289 ? 6.192 11.918 -4.434 1.00 83.31 289 THR A N 1
ATOM 2212 C CA . THR A 1 289 ? 7.419 11.123 -4.269 1.00 83.31 289 THR A CA 1
ATOM 2213 C C . THR A 1 289 ? 8.021 10.687 -5.594 1.00 83.31 289 THR A C 1
ATOM 2215 O O . THR A 1 289 ? 9.156 10.232 -5.608 1.00 83.31 289 THR A O 1
ATOM 2218 N N . THR A 1 290 ? 7.283 10.815 -6.701 1.00 85.62 290 THR A N 1
ATOM 2219 C CA . THR A 1 290 ? 7.660 10.324 -8.038 1.00 85.62 290 THR A CA 1
ATOM 2220 C C . THR A 1 290 ? 7.879 8.807 -8.114 1.00 85.62 290 THR A C 1
ATOM 2222 O O . THR A 1 290 ? 8.344 8.286 -9.123 1.00 85.62 290 THR A O 1
ATOM 2225 N N . GLU A 1 291 ? 7.479 8.071 -7.071 1.00 83.19 291 GLU A N 1
ATOM 2226 C CA . GLU A 1 291 ? 7.638 6.625 -6.970 1.00 83.19 291 GLU A CA 1
ATOM 2227 C C . GLU A 1 291 ? 6.287 5.884 -7.010 1.00 83.19 291 GLU A C 1
ATOM 2229 O O . GLU A 1 291 ? 5.281 6.365 -6.471 1.00 83.19 291 GLU A O 1
ATOM 2234 N N . PRO A 1 292 ? 6.238 4.656 -7.563 1.00 84.06 292 PRO A N 1
ATOM 2235 C CA . PRO A 1 292 ? 5.025 3.846 -7.602 1.00 84.06 292 PRO A CA 1
ATOM 2236 C C . PRO A 1 292 ? 4.744 3.155 -6.254 1.00 84.06 292 PRO A C 1
ATOM 2238 O O . PRO A 1 292 ? 4.899 1.940 -6.093 1.00 84.06 292 PRO A O 1
ATOM 2241 N N . TRP A 1 293 ? 4.292 3.931 -5.266 1.00 80.69 293 TRP A N 1
ATOM 2242 C CA . TRP A 1 293 ? 3.999 3.461 -3.901 1.00 80.69 293 TRP A CA 1
ATOM 2243 C C . TRP A 1 293 ? 3.002 2.308 -3.819 1.00 80.69 293 TRP A C 1
ATOM 2245 O O . TRP A 1 293 ? 3.128 1.431 -2.964 1.00 80.69 293 TRP A O 1
ATOM 2255 N N . PHE A 1 294 ? 2.016 2.265 -4.714 1.00 82.25 294 PHE A N 1
ATOM 2256 C CA . PHE A 1 294 ? 1.034 1.188 -4.722 1.00 82.25 294 PHE A CA 1
ATOM 2257 C C . PHE A 1 294 ? 1.695 -0.132 -5.120 1.00 82.25 294 PHE A C 1
ATOM 2259 O O . PHE A 1 294 ? 1.385 -1.165 -4.534 1.00 82.25 294 PHE A O 1
ATOM 2266 N N . CYS A 1 295 ? 2.649 -0.108 -6.055 1.00 76.44 295 CYS A N 1
ATOM 2267 C CA . CYS A 1 295 ? 3.416 -1.296 -6.428 1.00 76.44 295 CYS A CA 1
ATOM 2268 C C . CYS A 1 295 ? 4.275 -1.821 -5.273 1.00 76.44 295 CYS A C 1
ATOM 2270 O O . CYS A 1 295 ? 4.396 -3.035 -5.138 1.00 76.44 295 CYS A O 1
ATOM 2272 N N . LYS A 1 296 ? 4.820 -0.936 -4.426 1.00 76.06 296 LYS A N 1
ATOM 2273 C CA . LYS A 1 296 ? 5.593 -1.327 -3.232 1.00 76.06 296 LYS A CA 1
ATOM 2274 C C . LYS A 1 296 ? 4.708 -1.972 -2.150 1.00 76.06 296 LYS A C 1
ATOM 2276 O O . LYS A 1 296 ? 5.140 -2.902 -1.479 1.00 76.06 296 LYS A O 1
ATOM 2281 N N . ILE A 1 297 ? 3.464 -1.504 -2.001 1.00 73.62 297 ILE A N 1
ATOM 2282 C CA . ILE A 1 297 ? 2.524 -1.961 -0.956 1.00 73.62 297 ILE A CA 1
ATOM 2283 C C . ILE A 1 297 ? 1.672 -3.164 -1.410 1.00 73.62 297 ILE A C 1
ATOM 2285 O O . ILE A 1 297 ? 1.163 -3.926 -0.588 1.00 73.62 297 ILE A O 1
ATOM 2289 N N . CYS A 1 298 ? 1.474 -3.345 -2.716 1.00 78.31 298 CYS A N 1
ATOM 2290 C CA . CYS A 1 298 ? 0.617 -4.399 -3.248 1.00 78.31 298 CYS A CA 1
ATOM 2291 C C . CYS A 1 298 ? 1.201 -5.800 -2.965 1.00 78.31 298 CYS A C 1
ATOM 2293 O O . CYS A 1 298 ? 2.365 -6.035 -3.288 1.00 78.31 298 CYS A O 1
ATOM 2295 N N . PRO A 1 299 ? 0.396 -6.783 -2.501 1.00 72.38 299 PRO A N 1
ATOM 2296 C CA . PRO A 1 299 ? 0.870 -8.151 -2.269 1.00 72.38 299 PRO A CA 1
ATOM 2297 C C . PRO A 1 299 ? 1.472 -8.808 -3.516 1.00 72.38 299 PRO A C 1
ATOM 2299 O O . PRO A 1 299 ? 2.444 -9.550 -3.421 1.00 72.38 299 PRO A O 1
ATOM 2302 N N . ALA A 1 300 ? 0.920 -8.510 -4.699 1.00 73.81 300 ALA A N 1
ATOM 2303 C CA . ALA A 1 300 ? 1.473 -8.981 -5.967 1.00 73.81 300 ALA A CA 1
ATOM 2304 C C . ALA A 1 300 ? 2.847 -8.357 -6.261 1.00 73.81 300 ALA A C 1
ATOM 2306 O O . ALA A 1 300 ? 3.689 -9.003 -6.873 1.00 73.81 300 ALA A O 1
ATOM 2307 N N . GLY A 1 301 ? 3.088 -7.124 -5.805 1.00 69.62 301 GLY A N 1
ATOM 2308 C CA . GLY A 1 301 ? 4.393 -6.469 -5.865 1.00 69.62 301 GLY A CA 1
ATOM 2309 C C . GLY A 1 301 ? 5.420 -7.133 -4.958 1.00 69.62 301 GLY A C 1
ATOM 2310 O O . GLY A 1 301 ? 6.502 -7.496 -5.414 1.00 69.62 301 GLY A O 1
ATOM 2311 N N . THR A 1 302 ? 5.056 -7.379 -3.700 1.00 73.06 302 THR A N 1
ATOM 2312 C CA . THR A 1 302 ? 5.940 -8.045 -2.733 1.00 73.06 302 THR A CA 1
ATOM 2313 C C . THR A 1 302 ? 6.288 -9.471 -3.164 1.00 73.06 302 THR A C 1
ATOM 2315 O O . THR A 1 302 ? 7.456 -9.848 -3.143 1.00 73.06 302 THR A O 1
ATOM 2318 N N . LEU A 1 303 ? 5.296 -10.253 -3.600 1.00 74.12 303 LEU A N 1
ATOM 2319 C CA . LEU A 1 303 ? 5.503 -11.645 -4.014 1.00 74.12 303 LEU A CA 1
ATOM 2320 C C . LEU A 1 303 ? 6.163 -11.763 -5.393 1.00 74.12 303 LEU A C 1
ATOM 2322 O O . LEU A 1 303 ? 6.989 -12.644 -5.599 1.00 74.12 303 LEU A O 1
ATOM 2326 N N . GLY A 1 304 ? 5.778 -10.902 -6.337 1.00 72.06 304 GLY A N 1
ATOM 2327 C CA . GLY A 1 304 ? 6.194 -10.998 -7.735 1.00 72.06 304 GLY A CA 1
ATOM 2328 C C . GLY A 1 304 ? 7.504 -10.288 -8.061 1.00 72.06 304 GLY A C 1
ATOM 2329 O O . GLY A 1 304 ? 8.180 -10.716 -8.986 1.00 72.06 304 GLY A O 1
ATOM 2330 N N . ALA A 1 305 ? 7.869 -9.231 -7.332 1.00 74.00 305 ALA A N 1
ATOM 2331 C CA . ALA A 1 305 ? 9.119 -8.493 -7.536 1.00 74.00 305 ALA A CA 1
ATOM 2332 C C . ALA A 1 305 ? 10.006 -8.486 -6.289 1.00 74.00 305 ALA A C 1
ATOM 2334 O O . ALA A 1 305 ? 11.200 -8.729 -6.404 1.00 74.00 305 ALA A O 1
ATOM 2335 N N . GLY A 1 306 ? 9.429 -8.263 -5.103 1.00 73.56 306 GLY A N 1
ATOM 2336 C CA . GLY A 1 306 ? 10.199 -8.143 -3.860 1.00 73.56 306 GLY A CA 1
ATOM 2337 C C . GLY A 1 306 ? 10.987 -9.407 -3.504 1.00 73.56 306 GLY A C 1
ATOM 2338 O O . GLY A 1 306 ? 12.195 -9.338 -3.310 1.00 73.56 306 GLY A O 1
ATOM 2339 N N . ILE A 1 307 ? 10.322 -10.567 -3.456 1.00 75.94 307 ILE A N 1
ATOM 2340 C CA . ILE A 1 307 ? 10.976 -11.846 -3.123 1.00 75.94 307 ILE A CA 1
ATOM 2341 C C . ILE A 1 307 ? 12.057 -12.225 -4.154 1.00 75.94 307 ILE A C 1
ATOM 2343 O O . ILE A 1 307 ? 13.176 -12.516 -3.733 1.00 75.94 307 ILE A O 1
ATOM 2347 N N . PRO A 1 308 ? 11.788 -12.205 -5.478 1.00 72.31 308 PRO A N 1
ATOM 2348 C CA . PRO A 1 308 ? 12.822 -12.489 -6.470 1.00 72.31 308 PRO A CA 1
ATOM 2349 C C . PRO A 1 308 ? 14.016 -11.538 -6.413 1.00 72.31 308 PRO A C 1
ATOM 2351 O O . PRO A 1 308 ? 15.136 -11.999 -6.591 1.00 72.31 308 PRO A O 1
ATOM 2354 N N . LEU A 1 309 ? 13.793 -10.246 -6.147 1.00 73.31 309 LEU A N 1
ATOM 2355 C CA . LEU A 1 309 ? 14.878 -9.270 -6.049 1.00 73.31 309 LEU A CA 1
ATOM 2356 C C . LEU A 1 309 ? 15.832 -9.610 -4.896 1.00 73.31 309 LEU A C 1
ATOM 2358 O O . LEU A 1 309 ? 17.032 -9.569 -5.090 1.00 73.31 309 LEU A O 1
ATOM 2362 N N . VAL A 1 310 ? 15.317 -10.022 -3.734 1.00 73.62 310 VAL A N 1
ATOM 2363 C CA . VAL A 1 310 ? 16.159 -10.383 -2.577 1.00 73.62 310 VAL A CA 1
ATOM 2364 C C . VAL A 1 310 ? 16.837 -11.749 -2.739 1.00 73.62 310 VAL A C 1
ATOM 2366 O O . VAL A 1 310 ? 17.948 -11.941 -2.260 1.00 73.62 310 VAL A O 1
ATOM 2369 N N . LEU A 1 311 ? 16.167 -12.725 -3.363 1.00 71.50 311 LEU A N 1
ATOM 2370 C CA . LEU A 1 311 ? 16.698 -14.091 -3.488 1.00 71.50 311 LEU A CA 1
ATOM 2371 C C . LEU A 1 311 ? 17.669 -14.271 -4.653 1.00 71.50 311 LEU A C 1
ATOM 2373 O O . LEU A 1 311 ? 18.578 -15.090 -4.557 1.00 71.50 311 LEU A O 1
ATOM 2377 N N . TRP A 1 312 ? 17.421 -13.587 -5.769 1.00 65.69 312 TRP A N 1
ATOM 2378 C CA . TRP A 1 312 ? 18.236 -13.708 -6.975 1.00 65.69 312 TRP A CA 1
ATOM 2379 C C . TRP A 1 312 ? 19.257 -12.569 -7.072 1.00 65.69 312 TRP A C 1
ATOM 2381 O O . TRP A 1 312 ? 20.292 -12.775 -7.684 1.00 65.69 312 TRP A O 1
ATOM 2391 N N . ASP A 1 313 ? 18.971 -11.405 -6.475 1.00 61.31 313 ASP A N 1
ATOM 2392 C CA . ASP A 1 313 ? 19.755 -10.163 -6.569 1.00 61.31 313 ASP A CA 1
ATOM 2393 C C . ASP A 1 313 ? 20.398 -9.981 -7.956 1.00 61.31 313 ASP A C 1
ATOM 2395 O O . ASP A 1 313 ? 21.609 -10.097 -8.119 1.00 61.31 313 ASP A O 1
ATOM 2399 N N . PRO A 1 314 ? 19.592 -9.790 -9.022 1.00 55.84 314 PRO A N 1
ATOM 2400 C CA . PRO A 1 314 ? 20.110 -9.647 -10.382 1.00 55.84 314 PRO A CA 1
ATOM 2401 C C . PRO A 1 314 ? 20.781 -8.273 -10.625 1.00 55.84 314 PRO A C 1
ATOM 2403 O O . PRO A 1 314 ? 20.778 -7.802 -11.765 1.00 55.84 314 PRO A O 1
ATOM 2406 N N . LEU A 1 315 ? 21.281 -7.620 -9.566 1.00 48.34 315 LEU A N 1
ATOM 2407 C CA . LEU A 1 315 ? 21.964 -6.322 -9.557 1.00 48.34 315 LEU A CA 1
ATOM 2408 C C . LEU A 1 315 ? 23.480 -6.495 -9.424 1.00 48.34 315 LEU A C 1
ATOM 2410 O O . LEU A 1 315 ? 23.922 -7.209 -8.500 1.00 48.34 315 LEU A O 1
#

Radius of gyration: 21.8 Å; chains: 1; bounding box: 42×64×53 Å

Foldseek 3Di:
DDDPDDDPLLVLLVVLVCVQQVPCVCVVVLNQDDPDPQQVDADPEAAFNRFRRGSHHHLLQLLLLCLLVVHHPVVSVVSCVVCCVPVNCVCLRRRYNVNNVVVVVVPPPPDPCCLVVLVVVLCVVLVVVVVVLVVCCVVVVDDSVLCCVLPNVLVSVVSVVCSVVVDPPQPQKFFPLQLVLQLVLLVLCCVFPNNVSSLSSSVSSNSRRRRVADPVSLVVSLVSLLCSQADHPFDDDDPDHHNRSSNVRSVVSNVSRCCRCPPVNDIDGPVCVVVVNCCVQSNVSSSVVSHSRCLVVPPSNCVRRVVCCVPVVSD